Protein AF-A0A964KB57-F1 (afdb_monomer_lite)

Foldseek 3Di:
DDDDPQDKDKDFADDDPLFAWKWKKKAWVVNWFDIDTDTDRGDDGMDTQDAAPRGPRAFAQTKIKMKMWTFNDPGDDDPPDPRTDDIDIDMDTHHHDDFPFKAWPPPHAPDWDQDQFDKTAIDGPDLRQFFKFKAKAPDPVQDPPPVDGDGPGPGDGGGNVCRTDTDNPSDNGTIGMDMDRDRTHDDDPPPPPPPPPPPPPDDDDDDDD

pLDDT: mean 71.5, std 19.53, range [25.97, 97.81]

Sequence (209 aa):
MRRWPITSLTLRWANPPGAMEFHLQIIPAKNDGPGIDLHPAEVANALAIPAPPQWYGLLPDMTYTWRVRVSDAPVWVALDHASWGPWAEAVFRTPKVGAITLVPITPLLAETVTTASPAIIFSNNRTDVCYFQLQVSKDPAFNDDPATASAPVYSRCCTAACRRRGIRTGIRQRCRWRTKPRTTGGCVPESRAMGRRTRGHRGTPSRPT

Radius of gyration: 23.32 Å; chains: 1; bounding box: 49×74×56 Å

Structure (mmCIF, N/CA/C/O backbone):
data_AF-A0A964KB57-F1
#
_entry.id   AF-A0A964KB57-F1
#
loop_
_atom_site.group_PDB
_atom_site.id
_atom_site.type_symbol
_atom_site.label_atom_id
_atom_site.label_alt_id
_atom_site.label_comp_id
_atom_site.label_asym_id
_atom_site.label_entity_id
_atom_site.label_seq_id
_atom_site.pdbx_PDB_ins_code
_atom_site.Cartn_x
_atom_site.Cartn_y
_atom_site.Cartn_z
_atom_site.occupancy
_atom_site.B_iso_or_equiv
_atom_site.auth_seq_id
_atom_site.auth_comp_id
_atom_site.auth_asym_id
_atom_site.auth_atom_id
_atom_site.pdbx_PDB_model_num
ATOM 1 N N . MET A 1 1 ? 2.676 -15.354 25.479 1.00 42.62 1 MET A N 1
ATOM 2 C CA . MET A 1 1 ? 2.360 -14.728 24.170 1.00 42.62 1 MET A CA 1
ATOM 3 C C . MET A 1 1 ? 3.654 -14.499 23.399 1.00 42.62 1 MET A C 1
ATOM 5 O O . MET A 1 1 ? 4.513 -13.789 23.905 1.00 42.62 1 MET A O 1
ATOM 9 N N . ARG A 1 2 ? 3.826 -15.106 22.214 1.00 37.34 2 ARG A N 1
ATOM 10 C CA . ARG A 1 2 ? 4.988 -14.847 21.341 1.00 37.34 2 ARG A CA 1
ATOM 11 C C . ARG A 1 2 ? 4.832 -13.479 20.672 1.00 37.34 2 ARG A C 1
ATOM 13 O O . ARG A 1 2 ? 3.839 -13.246 19.989 1.00 37.34 2 ARG A O 1
ATOM 20 N N . ARG A 1 3 ? 5.807 -12.587 20.868 1.00 48.06 3 ARG A N 1
ATOM 21 C CA . ARG A 1 3 ? 5.966 -11.380 20.048 1.00 48.06 3 ARG A CA 1
ATOM 22 C C . ARG A 1 3 ? 6.547 -11.817 18.706 1.00 48.06 3 ARG A C 1
ATOM 24 O O . ARG A 1 3 ? 7.663 -12.322 18.676 1.00 48.06 3 ARG A O 1
ATOM 31 N N . TRP A 1 4 ? 5.797 -11.653 17.623 1.00 46.34 4 TRP A N 1
ATOM 32 C CA . TRP A 1 4 ? 6.369 -11.750 16.283 1.00 46.34 4 TRP A CA 1
ATOM 33 C C . TRP A 1 4 ? 7.083 -10.425 16.000 1.00 46.34 4 TRP A C 1
ATOM 35 O O . TRP A 1 4 ? 6.419 -9.386 16.070 1.00 46.34 4 TRP A O 1
ATOM 45 N N . PRO A 1 5 ? 8.404 -10.412 15.753 1.00 55.44 5 PRO A N 1
ATOM 46 C CA . PRO A 1 5 ? 9.059 -9.199 15.295 1.00 55.44 5 PRO A CA 1
ATOM 47 C C . PRO A 1 5 ? 8.427 -8.812 13.957 1.00 55.44 5 PRO A C 1
ATOM 49 O O . PRO A 1 5 ? 8.408 -9.611 13.022 1.00 55.44 5 PRO A O 1
ATOM 52 N N . ILE A 1 6 ? 7.857 -7.609 13.879 1.00 62.38 6 ILE A N 1
ATOM 53 C CA . ILE A 1 6 ? 7.408 -7.065 12.601 1.00 62.38 6 ILE A CA 1
ATOM 54 C C . ILE A 1 6 ? 8.670 -6.657 11.850 1.00 62.38 6 ILE A C 1
ATOM 56 O O . ILE A 1 6 ? 9.255 -5.612 12.128 1.00 62.38 6 ILE A O 1
ATOM 60 N N . THR A 1 7 ? 9.138 -7.528 10.963 1.00 66.38 7 THR A N 1
ATOM 61 C CA . THR A 1 7 ? 10.303 -7.261 10.124 1.00 66.38 7 THR A CA 1
ATOM 62 C C . THR A 1 7 ? 9.911 -6.328 8.986 1.00 66.38 7 THR A C 1
ATOM 64 O O . THR A 1 7 ? 8.802 -6.408 8.454 1.00 66.38 7 THR A O 1
ATOM 67 N N . SER A 1 8 ? 10.819 -5.424 8.620 1.00 78.44 8 SER A N 1
ATOM 68 C CA . SER A 1 8 ? 10.700 -4.667 7.377 1.00 78.44 8 SER A CA 1
ATOM 69 C C . SER A 1 8 ? 10.533 -5.634 6.202 1.00 78.44 8 SER A C 1
ATOM 71 O O . SER A 1 8 ? 11.106 -6.727 6.184 1.00 78.44 8 SER A O 1
ATOM 73 N N . LEU A 1 9 ? 9.722 -5.240 5.225 1.00 88.62 9 LEU A N 1
ATOM 74 C CA . LEU A 1 9 ? 9.531 -5.999 3.993 1.00 88.62 9 LEU A CA 1
ATOM 75 C C . LEU A 1 9 ? 10.345 -5.327 2.893 1.00 88.62 9 LEU A C 1
ATOM 77 O O . LEU A 1 9 ? 10.284 -4.113 2.745 1.00 88.62 9 LEU A O 1
ATOM 81 N N . THR A 1 10 ? 11.099 -6.095 2.111 1.00 93.31 10 THR A N 1
ATOM 82 C CA . THR A 1 10 ? 11.801 -5.562 0.936 1.00 93.31 10 THR A CA 1
ATOM 83 C C . THR A 1 10 ? 11.175 -6.138 -0.322 1.00 93.31 10 THR A C 1
ATOM 85 O O . THR A 1 10 ? 11.195 -7.353 -0.511 1.00 93.31 10 THR A O 1
ATOM 88 N N . LEU A 1 11 ? 10.637 -5.274 -1.179 1.00 94.62 11 LEU A N 1
ATOM 89 C CA . LEU A 1 11 ? 10.244 -5.640 -2.538 1.00 94.62 11 LEU A CA 1
ATOM 90 C C . LEU A 1 11 ? 11.501 -5.643 -3.405 1.00 94.62 11 LEU A C 1
ATOM 92 O O . LEU A 1 11 ? 12.314 -4.730 -3.276 1.00 94.62 11 LEU A O 1
ATOM 96 N N . ARG A 1 12 ? 11.684 -6.657 -4.251 1.00 97.00 12 ARG A N 1
ATOM 97 C CA . ARG A 1 12 ? 12.854 -6.794 -5.130 1.00 97.00 12 ARG A CA 1
ATOM 98 C C . ARG A 1 12 ? 12.408 -7.184 -6.527 1.00 97.00 12 ARG A C 1
ATOM 100 O O . ARG A 1 12 ? 11.539 -8.040 -6.662 1.00 97.00 12 ARG A O 1
ATOM 107 N N . TRP A 1 13 ? 13.031 -6.593 -7.536 1.00 96.94 13 TRP A N 1
ATOM 108 C CA . TRP A 1 13 ? 12.788 -6.896 -8.944 1.00 96.94 13 TRP A CA 1
ATOM 109 C C . TRP A 1 13 ? 14.098 -6.884 -9.735 1.00 96.94 13 TRP A C 1
ATOM 111 O O . TRP A 1 13 ? 15.130 -6.420 -9.250 1.00 96.94 13 TRP A O 1
ATOM 121 N N . ALA A 1 14 ? 14.059 -7.427 -10.950 1.00 97.06 14 ALA A N 1
ATOM 122 C CA . ALA A 1 14 ? 15.165 -7.366 -11.895 1.00 97.06 14 ALA A CA 1
ATOM 123 C C . ALA A 1 14 ? 14.868 -6.297 -12.950 1.00 97.06 14 ALA A C 1
ATOM 125 O O . ALA A 1 14 ? 13.759 -6.251 -13.481 1.00 97.06 14 ALA A O 1
ATOM 126 N N . ASN A 1 15 ? 15.860 -5.463 -13.258 1.00 96.31 15 ASN A N 1
ATOM 127 C CA . ASN A 1 15 ? 15.757 -4.490 -14.337 1.00 96.31 15 ASN A CA 1
ATOM 128 C C . ASN A 1 15 ? 16.357 -5.077 -15.621 1.00 96.31 15 ASN A C 1
ATOM 130 O O . ASN A 1 15 ? 17.431 -5.684 -15.553 1.00 96.31 15 ASN A O 1
ATOM 134 N N . PRO A 1 16 ? 15.712 -4.895 -16.784 1.00 96.56 16 PRO A N 1
ATOM 135 C CA . PRO A 1 16 ? 16.349 -5.169 -18.063 1.00 96.56 16 PRO A CA 1
ATOM 136 C C . PRO A 1 16 ? 17.547 -4.224 -18.289 1.00 96.56 16 PRO A C 1
ATOM 138 O O . PRO A 1 16 ? 17.606 -3.143 -17.689 1.00 96.56 16 PRO A O 1
ATOM 141 N N . PRO A 1 17 ? 18.506 -4.598 -19.157 1.00 96.50 17 PRO A N 1
ATOM 142 C CA . PRO A 1 17 ? 19.589 -3.705 -19.562 1.00 96.50 17 PRO A CA 1
ATOM 143 C C . PRO A 1 17 ? 19.047 -2.377 -20.107 1.00 96.50 17 PRO A C 1
ATOM 145 O O . PRO A 1 17 ? 18.094 -2.375 -20.880 1.00 96.50 17 PRO A O 1
ATOM 148 N N . GLY A 1 18 ? 19.660 -1.259 -19.710 1.00 95.94 18 GLY A N 1
ATOM 149 C CA . GLY A 1 18 ? 19.276 0.079 -20.177 1.00 95.94 18 GLY A CA 1
ATOM 150 C C . GLY A 1 18 ? 18.133 0.749 -19.407 1.00 95.94 18 GLY A C 1
ATOM 151 O O . GLY A 1 18 ? 17.791 1.876 -19.737 1.00 95.94 18 GLY A O 1
ATOM 152 N N . ALA A 1 19 ? 17.565 0.114 -18.374 1.00 96.50 19 ALA A N 1
ATOM 153 C CA . ALA A 1 19 ? 16.562 0.759 -17.525 1.00 96.50 19 ALA A CA 1
ATOM 154 C C . ALA A 1 19 ? 17.133 2.007 -16.825 1.00 96.50 19 ALA A C 1
ATOM 156 O O . ALA A 1 19 ? 18.106 1.910 -16.074 1.00 96.50 19 ALA A O 1
ATOM 157 N N . MET A 1 20 ? 16.488 3.152 -17.043 1.00 95.94 20 MET A N 1
ATOM 158 C CA . MET A 1 20 ? 16.865 4.451 -16.476 1.00 95.94 20 MET A CA 1
ATOM 159 C C . MET A 1 20 ? 15.925 4.878 -15.347 1.00 95.94 20 MET A C 1
ATOM 161 O O . MET A 1 20 ? 16.355 5.509 -14.384 1.00 95.94 20 MET A O 1
ATOM 165 N N . GLU A 1 21 ? 14.653 4.477 -15.421 1.00 95.62 21 GLU A N 1
ATOM 166 C CA . GLU A 1 21 ? 13.606 4.894 -14.483 1.00 95.62 21 GLU A CA 1
ATOM 167 C C . GLU A 1 21 ? 12.684 3.726 -14.145 1.00 95.62 21 GLU A C 1
ATOM 169 O O . GLU A 1 21 ? 12.561 2.769 -14.917 1.00 95.62 21 GLU A O 1
ATOM 174 N N . PHE A 1 22 ? 11.986 3.810 -13.011 1.00 95.94 22 PHE A N 1
ATOM 175 C CA . PHE A 1 22 ? 10.942 2.850 -12.669 1.00 95.94 22 PHE A CA 1
ATOM 176 C C . PHE A 1 22 ? 9.667 3.533 -12.186 1.00 95.94 22 PHE A C 1
ATOM 178 O O . PHE A 1 22 ? 9.676 4.631 -11.640 1.00 95.94 22 PHE A O 1
ATOM 185 N N . HIS A 1 23 ? 8.554 2.836 -12.365 1.00 96.19 23 HIS A N 1
ATOM 186 C CA . HIS A 1 23 ? 7.255 3.184 -11.820 1.00 96.19 23 HIS A CA 1
ATOM 187 C C . HIS A 1 23 ? 6.772 1.986 -11.010 1.00 96.19 23 HIS A C 1
ATOM 189 O O . HIS A 1 23 ? 6.668 0.883 -11.546 1.00 96.19 23 HIS A O 1
ATOM 195 N N . LEU A 1 24 ? 6.518 2.190 -9.720 1.00 96.31 24 LEU A N 1
ATOM 196 C CA . LEU A 1 24 ? 6.093 1.157 -8.785 1.00 96.31 24 LEU A CA 1
ATOM 197 C C . LEU A 1 24 ? 4.747 1.524 -8.172 1.00 96.31 24 LEU A C 1
ATOM 199 O O . LEU A 1 24 ? 4.587 2.596 -7.597 1.00 96.31 24 LEU A O 1
ATOM 203 N N . GLN A 1 25 ? 3.807 0.586 -8.220 1.00 96.19 25 GLN A N 1
ATOM 204 C CA . GLN A 1 25 ? 2.520 0.700 -7.549 1.00 96.19 25 GLN A CA 1
ATOM 205 C C . GLN A 1 25 ? 2.346 -0.426 -6.535 1.00 96.19 25 GLN A C 1
ATOM 207 O O . GLN A 1 25 ? 2.710 -1.570 -6.794 1.00 96.19 25 GLN A O 1
ATOM 212 N N . ILE A 1 26 ? 1.761 -0.108 -5.385 1.00 95.31 26 ILE A N 1
ATOM 213 C CA . ILE A 1 26 ? 1.323 -1.054 -4.356 1.00 95.31 26 ILE A CA 1
ATOM 214 C C . ILE A 1 26 ? -0.165 -0.809 -4.140 1.00 95.31 26 ILE A C 1
ATOM 216 O O . ILE A 1 26 ? -0.571 0.256 -3.684 1.00 95.31 26 ILE A O 1
ATOM 220 N N . ILE A 1 27 ? -0.979 -1.795 -4.488 1.00 94.75 27 ILE A N 1
ATOM 221 C CA . ILE A 1 27 ? -2.429 -1.693 -4.612 1.00 94.75 27 ILE A CA 1
ATOM 222 C C . ILE A 1 27 ? -3.058 -2.672 -3.613 1.00 94.75 27 ILE A C 1
ATOM 224 O O . ILE A 1 27 ? -2.746 -3.866 -3.655 1.00 94.75 27 ILE A O 1
ATOM 228 N N . PRO A 1 28 ? -3.918 -2.212 -2.692 1.00 92.19 28 PRO A N 1
ATOM 229 C CA . PRO A 1 28 ? -4.611 -3.106 -1.773 1.00 92.19 28 PRO A CA 1
ATOM 230 C C . PRO A 1 28 ? -5.579 -4.007 -2.538 1.00 92.19 28 PRO A C 1
ATOM 232 O O . PRO A 1 28 ? -6.219 -3.582 -3.505 1.00 92.19 28 PRO A O 1
ATOM 235 N N . ALA A 1 29 ? -5.708 -5.258 -2.098 1.00 87.69 29 ALA A N 1
ATOM 236 C CA . ALA A 1 29 ? -6.652 -6.194 -2.689 1.00 87.69 29 ALA A CA 1
ATOM 237 C C . ALA A 1 29 ? -8.063 -5.581 -2.724 1.00 87.69 29 ALA A C 1
ATOM 239 O O . ALA A 1 29 ? -8.528 -5.002 -1.751 1.00 87.69 29 ALA A O 1
ATOM 240 N N . LYS A 1 30 ? -8.770 -5.702 -3.854 1.00 86.38 30 LYS A N 1
ATOM 241 C CA . LYS A 1 30 ? -10.129 -5.143 -4.021 1.00 86.38 30 LYS A CA 1
ATOM 242 C C . LYS A 1 30 ? -10.222 -3.615 -3.829 1.00 86.38 30 LYS A C 1
ATOM 244 O O . LYS A 1 30 ? -11.322 -3.113 -3.614 1.00 86.38 30 LYS A O 1
ATOM 249 N N . ASN A 1 31 ? -9.108 -2.880 -3.916 1.00 82.12 31 ASN A N 1
ATOM 250 C CA . ASN A 1 31 ? -9.038 -1.435 -3.667 1.00 82.12 31 ASN A CA 1
ATOM 251 C C . ASN A 1 31 ? -9.511 -1.033 -2.254 1.00 82.12 31 ASN A C 1
ATOM 253 O O . ASN A 1 31 ? -10.068 0.047 -2.054 1.00 82.12 31 ASN A O 1
ATOM 257 N N . ASP A 1 32 ? -9.308 -1.898 -1.256 1.00 74.19 32 ASP A N 1
ATOM 258 C CA . ASP A 1 32 ? -9.871 -1.749 0.091 1.00 74.19 32 ASP A CA 1
ATOM 259 C C . ASP A 1 32 ? -8.961 -1.002 1.089 1.00 74.19 32 ASP A C 1
ATOM 261 O O . ASP A 1 32 ? -9.018 -1.221 2.304 1.00 74.19 32 ASP A O 1
ATOM 265 N N . GLY A 1 33 ? -8.156 -0.052 0.616 1.00 73.25 33 GLY A N 1
ATOM 266 C CA . GLY A 1 33 ? -7.224 0.674 1.474 1.00 73.25 33 GLY A CA 1
ATOM 267 C C . GLY A 1 33 ? -6.389 1.733 0.753 1.00 73.25 33 GLY A C 1
ATOM 268 O O . GLY A 1 33 ? -6.639 2.044 -0.411 1.00 73.25 33 GLY A O 1
ATOM 269 N N . PRO A 1 34 ? -5.388 2.299 1.443 1.00 76.31 34 PRO A N 1
ATOM 270 C CA . PRO A 1 34 ? -4.383 3.146 0.819 1.00 76.31 34 PRO A CA 1
ATOM 271 C C . PRO A 1 34 ? -3.420 2.301 -0.020 1.00 76.31 34 PRO A C 1
ATOM 273 O O . PRO A 1 34 ? -2.971 1.239 0.420 1.00 76.31 34 PRO A O 1
ATOM 276 N N . GLY A 1 35 ? -3.102 2.796 -1.214 1.00 87.25 35 GLY A N 1
ATOM 277 C CA . GLY A 1 35 ? -2.016 2.296 -2.049 1.00 87.25 35 GLY A CA 1
ATOM 278 C C . GLY A 1 35 ? -0.801 3.219 -2.015 1.00 87.25 35 GLY A C 1
ATOM 279 O O . GLY A 1 35 ? -0.838 4.295 -1.416 1.00 87.25 35 GLY A O 1
ATOM 280 N N . ILE A 1 36 ? 0.269 2.793 -2.673 1.00 90.69 36 ILE A N 1
ATOM 281 C CA . ILE A 1 36 ? 1.462 3.601 -2.921 1.00 90.69 36 ILE A CA 1
ATOM 282 C C . ILE A 1 36 ? 1.641 3.678 -4.431 1.00 90.69 36 ILE A C 1
ATOM 284 O O . ILE A 1 36 ? 1.530 2.660 -5.107 1.00 90.69 36 ILE A O 1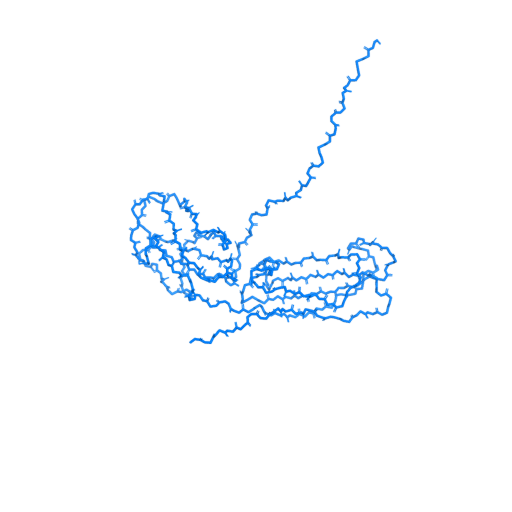
ATOM 288 N N . ASP A 1 37 ? 1.923 4.867 -4.939 1.00 93.94 37 ASP A N 1
ATOM 289 C CA . ASP A 1 37 ? 2.310 5.095 -6.324 1.00 93.94 37 ASP A CA 1
ATOM 290 C C . ASP A 1 37 ? 3.615 5.899 -6.303 1.00 93.94 37 ASP A C 1
ATOM 292 O O . ASP A 1 37 ? 3.653 7.010 -5.769 1.00 93.94 37 ASP A O 1
ATOM 296 N N . LEU A 1 38 ? 4.708 5.273 -6.745 1.00 91.31 38 LEU A N 1
ATOM 297 C CA . LEU A 1 38 ? 6.051 5.840 -6.752 1.00 91.31 38 LEU A CA 1
ATOM 298 C C . LEU A 1 38 ? 6.576 5.899 -8.178 1.00 91.31 38 LEU A C 1
ATOM 300 O O . LEU A 1 38 ? 6.707 4.882 -8.857 1.00 91.31 38 LEU A O 1
ATOM 304 N N . HIS A 1 39 ? 6.991 7.092 -8.569 1.00 87.19 39 HIS A N 1
ATOM 305 C CA . HIS A 1 39 ? 7.615 7.385 -9.854 1.00 87.19 39 HIS A CA 1
ATOM 306 C C . HIS A 1 39 ? 8.903 8.189 -9.609 1.00 87.19 39 HIS A C 1
ATOM 308 O O . HIS A 1 39 ? 8.919 9.416 -9.759 1.00 87.19 39 HIS A O 1
ATOM 314 N N . PRO A 1 40 ? 9.960 7.532 -9.100 1.00 78.00 40 PRO A N 1
ATOM 315 C CA . PRO A 1 40 ? 11.259 8.159 -8.908 1.00 78.00 40 PRO A CA 1
ATOM 316 C C . PRO A 1 40 ? 12.023 8.294 -10.228 1.00 78.00 40 PRO A C 1
ATOM 318 O O . PRO A 1 40 ? 11.907 7.465 -11.125 1.00 78.00 40 PRO A O 1
ATOM 321 N N . ALA A 1 41 ? 12.846 9.339 -10.304 1.00 67.19 41 ALA A N 1
ATOM 322 C CA . ALA A 1 41 ? 13.678 9.649 -11.466 1.00 67.19 41 ALA A CA 1
ATOM 323 C C . ALA A 1 41 ? 14.945 8.776 -11.578 1.00 67.19 41 ALA A C 1
ATOM 325 O O . ALA A 1 41 ? 15.701 8.929 -12.527 1.00 67.19 41 ALA A O 1
ATOM 326 N N . GLU A 1 42 ? 15.203 7.891 -10.611 1.00 85.94 42 GLU A N 1
ATOM 327 C CA . GLU A 1 42 ? 16.396 7.041 -10.587 1.00 85.94 42 GLU A CA 1
ATOM 328 C C . GLU A 1 42 ? 16.007 5.565 -10.553 1.00 85.94 42 GLU A C 1
ATOM 330 O O . GLU A 1 42 ? 15.114 5.152 -9.804 1.00 85.94 42 GLU A O 1
ATOM 335 N N . VAL A 1 43 ? 16.706 4.758 -11.351 1.00 89.06 43 VAL A N 1
ATOM 336 C CA . VAL A 1 43 ? 16.554 3.306 -11.359 1.00 89.06 43 VAL A CA 1
ATOM 337 C C . VAL A 1 43 ? 16.880 2.712 -9.982 1.00 89.06 43 VAL A C 1
ATOM 339 O O . VAL A 1 43 ? 17.927 2.960 -9.389 1.00 89.06 43 VAL A O 1
ATOM 342 N N . ALA A 1 44 ? 15.991 1.858 -9.485 1.00 94.00 44 ALA A N 1
ATOM 343 C CA . ALA A 1 44 ? 16.247 0.988 -8.345 1.00 94.00 44 ALA A CA 1
ATOM 344 C C . ALA A 1 44 ? 15.860 -0.446 -8.708 1.00 94.00 44 ALA A C 1
ATOM 346 O O . ALA A 1 44 ? 15.184 -0.686 -9.706 1.00 94.00 44 ALA A O 1
ATOM 347 N N . ASN A 1 45 ? 16.294 -1.405 -7.896 1.00 95.19 45 ASN A N 1
ATOM 348 C CA . ASN A 1 45 ? 15.921 -2.820 -8.004 1.00 95.19 45 ASN A CA 1
ATOM 349 C C . ASN A 1 45 ? 15.294 -3.362 -6.707 1.00 95.19 45 ASN A C 1
ATOM 351 O O . ASN A 1 45 ? 15.031 -4.562 -6.576 1.00 95.19 45 ASN A O 1
ATOM 355 N N . ALA A 1 46 ? 15.094 -2.486 -5.721 1.00 95.62 46 ALA A N 1
ATOM 356 C CA . ALA A 1 46 ? 14.481 -2.825 -4.455 1.00 95.62 46 ALA A CA 1
ATOM 357 C C . ALA A 1 46 ? 13.809 -1.613 -3.801 1.00 95.62 46 ALA A C 1
ATOM 359 O O . ALA A 1 46 ? 14.263 -0.479 -3.942 1.00 95.62 46 ALA A O 1
ATOM 360 N N . LEU A 1 47 ? 12.760 -1.877 -3.020 1.00 93.12 47 LEU A N 1
ATOM 361 C CA . LEU A 1 47 ? 12.101 -0.905 -2.151 1.00 93.12 47 LEU A CA 1
ATOM 362 C C . LEU A 1 47 ? 11.941 -1.505 -0.755 1.00 93.12 47 LEU A C 1
ATOM 364 O O . LEU A 1 47 ? 11.261 -2.520 -0.577 1.00 93.12 47 LEU A O 1
ATOM 368 N N . ALA A 1 48 ? 12.543 -0.862 0.244 1.00 91.94 48 ALA A N 1
ATOM 369 C CA . ALA A 1 48 ? 12.329 -1.210 1.640 1.00 91.94 48 ALA A CA 1
ATOM 370 C C . ALA A 1 48 ? 11.038 -0.554 2.144 1.00 91.94 48 ALA A C 1
ATOM 372 O O . ALA A 1 48 ? 10.931 0.667 2.223 1.00 91.94 48 ALA A O 1
ATOM 373 N N . ILE A 1 49 ? 10.062 -1.373 2.522 1.00 88.31 49 ILE A N 1
ATOM 374 C CA . ILE A 1 49 ? 8.876 -0.944 3.252 1.00 88.31 49 ILE A CA 1
ATOM 375 C C . ILE A 1 49 ? 9.246 -0.960 4.742 1.00 88.31 49 ILE A C 1
ATOM 377 O O . ILE A 1 49 ? 9.519 -2.037 5.293 1.00 88.31 49 ILE A O 1
ATOM 381 N N . PRO A 1 50 ? 9.286 0.208 5.410 1.00 83.12 50 PRO A N 1
ATOM 382 C CA . PRO A 1 50 ? 9.637 0.270 6.819 1.00 83.12 50 PRO A CA 1
ATOM 383 C C . PRO A 1 50 ? 8.588 -0.464 7.656 1.00 83.12 50 PRO A C 1
ATOM 385 O O . PRO A 1 50 ? 7.434 -0.624 7.252 1.00 83.12 50 PRO A O 1
ATOM 388 N N . ALA A 1 51 ? 8.988 -0.916 8.841 1.00 76.06 51 ALA A N 1
ATOM 389 C CA . ALA A 1 51 ? 8.044 -1.506 9.776 1.00 76.06 51 ALA A CA 1
ATOM 390 C C . ALA A 1 51 ? 7.001 -0.455 10.225 1.00 76.06 51 ALA A C 1
ATOM 392 O O . ALA A 1 51 ? 7.270 0.752 10.222 1.00 76.06 51 ALA A O 1
ATOM 393 N N . PRO A 1 52 ? 5.800 -0.874 10.648 1.00 66.81 52 PRO A N 1
ATOM 394 C CA . PRO A 1 52 ? 4.872 0.012 11.335 1.00 66.81 52 PRO A CA 1
ATOM 395 C C . PRO A 1 52 ? 5.543 0.643 12.575 1.00 66.81 52 PRO A C 1
ATOM 397 O O . PRO A 1 52 ? 6.355 -0.011 13.232 1.00 66.81 52 PRO A O 1
ATOM 400 N N . PRO A 1 53 ? 5.223 1.902 12.922 1.00 64.12 53 PRO A N 1
ATOM 401 C CA . PRO A 1 53 ? 4.175 2.738 12.333 1.00 64.12 53 PRO A CA 1
ATOM 402 C C . PRO A 1 53 ? 4.601 3.490 11.064 1.00 64.12 53 PRO A C 1
ATOM 404 O O . PRO A 1 53 ? 3.790 4.210 10.490 1.00 64.12 53 PRO A O 1
ATOM 407 N N . GLN A 1 54 ? 5.863 3.358 10.652 1.00 73.00 54 GLN A N 1
ATOM 408 C CA . GLN A 1 54 ? 6.465 4.141 9.573 1.00 73.00 54 GLN A CA 1
ATOM 409 C C . GLN A 1 54 ? 6.137 3.611 8.179 1.00 73.00 54 GLN A C 1
ATOM 411 O O . GLN A 1 54 ? 6.425 4.300 7.203 1.00 73.00 54 GLN A O 1
ATOM 416 N N . TRP A 1 55 ? 5.547 2.413 8.069 1.00 74.94 55 TRP A N 1
ATOM 417 C CA . TRP A 1 55 ? 5.055 1.904 6.790 1.00 74.94 55 TRP A CA 1
ATOM 418 C C . TRP A 1 55 ? 4.179 2.955 6.105 1.00 74.94 55 TRP A C 1
ATOM 420 O O . TRP A 1 55 ? 3.462 3.699 6.771 1.00 74.94 55 TRP A O 1
ATOM 430 N N . TYR A 1 56 ? 4.278 3.067 4.785 1.00 77.44 56 TYR A N 1
ATOM 431 C CA . TYR A 1 56 ? 3.717 4.157 3.979 1.00 77.44 56 TYR A CA 1
ATOM 432 C C . TYR A 1 56 ? 2.171 4.156 3.915 1.00 77.44 56 TYR A C 1
ATOM 434 O O . TYR A 1 56 ? 1.570 4.087 2.850 1.00 77.44 56 TYR A O 1
ATOM 442 N N . GLY A 1 57 ? 1.499 4.169 5.063 1.00 75.25 57 GLY A N 1
ATOM 443 C CA . GLY A 1 57 ? 0.051 4.095 5.194 1.00 75.25 57 GLY A CA 1
ATOM 444 C C . GLY A 1 57 ? -0.550 2.699 5.034 1.00 75.25 57 GLY A C 1
ATOM 445 O O . GLY A 1 57 ? -1.746 2.575 5.274 1.00 75.25 57 GLY A O 1
ATOM 446 N N . LEU A 1 58 ? 0.232 1.667 4.686 1.00 82.56 58 LEU A N 1
ATOM 447 C CA . LEU A 1 58 ? -0.273 0.300 4.494 1.00 82.56 58 LEU A CA 1
ATOM 448 C C . LEU A 1 58 ? -1.073 -0.185 5.717 1.00 82.56 58 LEU A C 1
ATOM 450 O O . LEU A 1 58 ? -0.814 0.215 6.849 1.00 82.56 58 LEU A O 1
ATOM 454 N N . LEU A 1 59 ? -2.083 -1.023 5.499 1.00 79.88 59 LEU A N 1
ATOM 455 C CA . LEU A 1 59 ? -2.935 -1.553 6.560 1.00 79.88 59 LEU A CA 1
ATOM 456 C C . LEU A 1 59 ? -2.433 -2.926 7.018 1.00 79.88 59 LEU A C 1
ATOM 458 O O . LEU A 1 59 ? -1.898 -3.676 6.203 1.00 79.88 59 LEU A O 1
ATOM 462 N N . PRO A 1 60 ? -2.594 -3.283 8.305 1.00 78.38 60 PRO A N 1
ATOM 463 C CA . PRO A 1 60 ? -2.195 -4.588 8.825 1.00 78.38 60 PRO A CA 1
ATOM 464 C C . PRO A 1 60 ? -3.093 -5.712 8.338 1.00 78.38 60 PRO A C 1
ATOM 466 O O . PRO A 1 60 ? -4.289 -5.516 8.152 1.00 78.38 60 PRO A O 1
ATOM 469 N N . ASP A 1 61 ? -2.519 -6.912 8.249 1.00 83.00 61 ASP A N 1
ATOM 470 C CA . ASP A 1 61 ? -3.214 -8.141 7.852 1.00 83.00 61 ASP A CA 1
ATOM 471 C C . ASP A 1 61 ? -3.935 -8.054 6.491 1.00 83.00 61 ASP A C 1
ATOM 473 O O . ASP A 1 61 ? -4.948 -8.718 6.268 1.00 83.00 61 ASP A O 1
ATOM 477 N N . MET A 1 62 ? -3.417 -7.230 5.583 1.00 84.62 62 MET A N 1
ATOM 478 C CA . MET A 1 62 ? -3.998 -6.941 4.277 1.00 84.62 62 MET A CA 1
ATOM 479 C C . MET A 1 62 ? -3.108 -7.487 3.164 1.00 84.62 62 MET A C 1
ATOM 481 O O . MET A 1 62 ? -1.881 -7.491 3.259 1.00 84.62 62 MET A O 1
ATOM 485 N N . THR A 1 63 ? -3.746 -7.979 2.105 1.00 92.38 63 THR A N 1
ATOM 486 C CA . THR A 1 63 ? -3.053 -8.439 0.900 1.00 92.38 63 THR A CA 1
ATOM 487 C C . THR A 1 63 ? -2.907 -7.275 -0.067 1.00 92.38 63 THR A C 1
ATOM 489 O O . THR A 1 63 ? -3.867 -6.543 -0.296 1.00 92.38 63 THR A O 1
ATOM 492 N N . TYR A 1 64 ? -1.718 -7.125 -0.633 1.00 94.62 64 TYR A N 1
ATOM 493 C CA . TYR A 1 64 ? -1.377 -6.098 -1.603 1.00 94.62 64 TYR A CA 1
ATOM 494 C C . TYR A 1 64 ? -0.803 -6.744 -2.855 1.00 94.62 64 TYR A C 1
ATOM 496 O O . TYR A 1 64 ? 0.073 -7.605 -2.761 1.00 94.62 64 TYR A O 1
ATOM 504 N N . THR A 1 65 ? -1.252 -6.284 -4.016 1.00 97.56 65 THR A N 1
ATOM 505 C CA . THR A 1 65 ? -0.542 -6.499 -5.276 1.00 97.56 65 THR A CA 1
ATOM 506 C C . THR A 1 65 ? 0.455 -5.366 -5.425 1.00 97.56 65 THR A C 1
ATOM 508 O O . THR A 1 65 ? 0.083 -4.202 -5.301 1.00 97.56 65 THR A O 1
ATOM 511 N N . TRP A 1 66 ? 1.717 -5.673 -5.684 1.00 97.00 66 TRP A N 1
ATOM 512 C CA . TRP A 1 66 ? 2.677 -4.672 -6.117 1.00 97.00 66 TRP A CA 1
ATOM 513 C C . TRP A 1 66 ? 3.085 -4.954 -7.550 1.00 97.00 66 TRP A C 1
ATOM 515 O O . TRP A 1 66 ? 3.185 -6.109 -7.964 1.00 97.00 66 TRP A O 1
ATOM 525 N N . ARG A 1 67 ? 3.301 -3.888 -8.305 1.00 97.56 67 ARG A N 1
ATOM 526 C CA . ARG A 1 67 ? 3.733 -3.966 -9.687 1.00 97.56 67 ARG A CA 1
ATOM 527 C C . ARG A 1 67 ? 4.775 -2.918 -9.990 1.00 97.56 67 ARG A C 1
ATOM 529 O O . ARG A 1 67 ? 4.744 -1.830 -9.419 1.00 97.56 67 ARG A O 1
ATOM 536 N N . VAL A 1 68 ? 5.690 -3.260 -10.880 1.00 97.38 68 VAL A N 1
ATOM 537 C CA . VAL A 1 68 ? 6.767 -2.390 -11.334 1.00 97.38 68 VAL A CA 1
ATOM 538 C C . VAL A 1 68 ? 6.880 -2.461 -12.848 1.00 97.38 68 VAL A C 1
ATOM 540 O O . VAL A 1 68 ? 6.739 -3.529 -13.439 1.00 97.38 68 VAL A O 1
ATOM 543 N N . ARG A 1 69 ? 7.124 -1.322 -13.480 1.00 97.06 69 ARG A N 1
ATOM 544 C CA . ARG A 1 69 ? 7.570 -1.236 -14.870 1.00 97.06 69 ARG A CA 1
ATOM 545 C C . ARG A 1 69 ? 8.741 -0.270 -14.943 1.00 97.06 69 ARG A C 1
ATOM 547 O O . ARG A 1 69 ? 8.890 0.584 -14.069 1.00 97.06 69 ARG A O 1
ATOM 554 N N . VAL A 1 70 ? 9.553 -0.398 -15.978 1.00 97.12 70 VAL A N 1
ATOM 555 C CA . VAL A 1 70 ? 10.733 0.446 -16.185 1.00 97.12 70 VAL A CA 1
ATOM 556 C C . VAL A 1 70 ? 10.646 1.183 -17.511 1.00 97.12 70 VAL A C 1
ATOM 558 O O . VAL A 1 70 ? 9.919 0.752 -18.405 1.00 97.12 70 VAL A O 1
ATOM 561 N N . SER A 1 71 ? 11.376 2.285 -17.617 1.00 96.75 71 SER A N 1
ATOM 562 C CA . SER A 1 71 ? 11.594 3.027 -18.858 1.00 96.75 71 SER A CA 1
ATOM 563 C C . SER A 1 71 ? 13.092 3.056 -19.143 1.00 96.75 71 SER A C 1
ATOM 565 O O . SER A 1 71 ? 13.898 3.192 -18.220 1.00 96.75 71 SER A O 1
ATOM 567 N N . ASP A 1 72 ? 13.462 2.918 -20.409 1.00 96.25 72 ASP A N 1
ATOM 568 C CA . ASP A 1 72 ? 14.824 3.098 -20.922 1.00 96.25 72 ASP A CA 1
ATOM 569 C C . ASP A 1 72 ? 15.081 4.530 -21.428 1.00 96.25 72 ASP A C 1
ATOM 571 O O . ASP A 1 72 ? 16.160 4.833 -21.939 1.00 96.25 72 ASP A O 1
ATOM 575 N N . ALA A 1 73 ? 14.101 5.429 -21.278 1.00 95.12 73 ALA A N 1
ATOM 576 C CA . ALA A 1 73 ? 14.241 6.818 -21.686 1.00 95.12 73 ALA A CA 1
ATOM 577 C C . ALA A 1 73 ? 15.395 7.502 -20.925 1.00 95.12 73 ALA A C 1
ATOM 579 O O . ALA A 1 73 ? 15.469 7.396 -19.703 1.00 95.12 73 ALA A O 1
ATOM 580 N N . PRO A 1 74 ? 16.275 8.253 -21.612 1.00 93.12 74 PRO A N 1
ATOM 581 C CA . PRO A 1 74 ? 17.439 8.890 -20.989 1.00 93.12 74 PRO A CA 1
ATOM 582 C C . PRO A 1 74 ? 17.086 10.121 -20.137 1.00 93.12 74 PRO A C 1
ATOM 584 O O . PRO A 1 74 ? 17.971 10.746 -19.556 1.00 93.12 74 PRO A O 1
ATOM 587 N N . VAL A 1 75 ? 15.812 10.513 -20.117 1.00 91.44 75 VAL A N 1
ATOM 588 C CA . VAL A 1 75 ? 15.264 11.647 -19.373 1.00 91.44 75 VAL A CA 1
ATOM 589 C C . VAL A 1 75 ? 13.896 11.267 -18.827 1.00 91.44 75 VAL A C 1
ATOM 591 O O . VAL A 1 75 ? 13.236 10.391 -19.390 1.00 91.44 75 VAL A O 1
ATOM 594 N N . TRP A 1 76 ? 13.450 12.014 -17.817 1.00 92.69 76 TRP A N 1
ATOM 595 C CA . TRP A 1 76 ? 12.129 11.839 -17.226 1.00 92.69 76 TRP A CA 1
ATOM 596 C C . TRP A 1 76 ? 11.021 11.858 -18.273 1.00 92.69 76 TRP A C 1
ATOM 598 O O . TRP A 1 76 ? 10.907 12.802 -19.063 1.00 92.69 76 TRP A O 1
ATOM 608 N N . VAL A 1 77 ? 10.178 10.827 -18.235 1.00 93.94 77 VAL A N 1
ATOM 609 C CA . VAL A 1 77 ? 9.020 10.680 -19.119 1.00 93.94 77 VAL A CA 1
ATOM 610 C C . VAL A 1 77 ? 7.712 10.585 -18.338 1.00 93.94 77 VAL A C 1
ATOM 612 O O . VAL A 1 77 ? 7.634 10.030 -17.241 1.00 93.94 77 VAL A O 1
ATOM 615 N N . ALA A 1 78 ? 6.639 11.098 -18.940 1.00 94.56 78 ALA A N 1
ATOM 616 C CA . ALA A 1 78 ? 5.289 10.970 -18.401 1.00 94.56 78 ALA A CA 1
ATOM 617 C C . ALA A 1 78 ? 4.815 9.500 -18.378 1.00 94.56 78 ALA A C 1
ATOM 619 O O . ALA A 1 78 ? 5.325 8.650 -19.107 1.00 94.56 78 ALA A O 1
ATOM 620 N N . LEU A 1 79 ? 3.823 9.179 -17.538 1.00 94.19 79 LEU A N 1
ATOM 621 C CA . LEU A 1 79 ? 3.361 7.797 -17.305 1.00 94.19 79 LEU A CA 1
ATOM 622 C C . LEU A 1 79 ? 2.625 7.161 -18.502 1.00 94.19 79 LEU A C 1
ATOM 624 O O . LEU A 1 79 ? 2.394 5.951 -18.504 1.00 94.19 79 LEU A O 1
ATOM 628 N N . ASP A 1 80 ? 2.242 7.949 -19.495 1.00 95.56 80 ASP A N 1
ATOM 629 C CA . ASP A 1 80 ? 1.633 7.523 -20.756 1.00 95.56 80 ASP A CA 1
ATOM 630 C C . ASP A 1 80 ? 2.648 7.410 -21.908 1.00 95.56 80 ASP A C 1
ATOM 632 O O . ASP A 1 80 ? 2.281 7.023 -23.016 1.00 95.56 80 ASP A O 1
ATOM 636 N N . HIS A 1 81 ? 3.929 7.699 -21.655 1.00 96.62 81 HIS A N 1
ATOM 637 C CA . HIS A 1 81 ? 4.977 7.613 -22.665 1.00 96.62 81 HIS A CA 1
ATOM 638 C C . HIS A 1 81 ? 5.219 6.166 -23.133 1.00 96.62 81 HIS A C 1
ATOM 640 O O . HIS A 1 81 ? 5.210 5.222 -22.342 1.00 96.62 81 HIS A O 1
ATOM 646 N N . ALA A 1 82 ? 5.492 5.981 -24.426 1.00 97.12 82 ALA A N 1
ATOM 647 C CA . ALA A 1 82 ? 5.617 4.654 -25.038 1.00 97.12 82 ALA A CA 1
ATOM 648 C C . ALA A 1 82 ? 6.881 3.872 -24.624 1.00 97.12 82 ALA A C 1
ATOM 650 O O . ALA A 1 82 ? 6.950 2.670 -24.859 1.00 97.12 82 ALA A O 1
ATOM 651 N N . SER A 1 83 ? 7.870 4.531 -24.009 1.00 96.12 83 SER A N 1
ATOM 652 C CA . SER A 1 83 ? 9.102 3.884 -23.518 1.00 96.12 83 SER A CA 1
ATOM 653 C C . SER A 1 83 ? 8.891 3.034 -22.263 1.00 96.12 83 SER A C 1
ATOM 655 O O . SER A 1 83 ? 9.777 2.280 -21.868 1.00 96.12 83 SER A O 1
ATOM 657 N N . TRP A 1 84 ? 7.736 3.150 -21.602 1.00 97.19 84 TRP A N 1
ATOM 658 C CA . TRP A 1 84 ? 7.420 2.295 -20.467 1.00 97.19 84 TRP A CA 1
ATOM 659 C C . TRP A 1 84 ? 7.216 0.851 -20.926 1.00 97.19 84 TRP A C 1
ATOM 661 O O . TRP A 1 84 ? 6.315 0.550 -21.708 1.00 97.19 84 TRP A O 1
ATOM 671 N N . GLY A 1 85 ? 8.015 -0.056 -20.370 1.00 96.38 85 GLY A N 1
ATOM 672 C CA . GLY A 1 85 ? 7.854 -1.489 -20.562 1.00 96.38 85 GLY A CA 1
ATOM 673 C C . GLY A 1 85 ? 6.576 -2.052 -19.918 1.00 96.38 85 GLY A C 1
ATOM 674 O O . GLY A 1 85 ? 5.813 -1.335 -19.255 1.00 96.38 85 GLY A O 1
ATOM 675 N N . PRO A 1 86 ? 6.337 -3.365 -20.080 1.00 97.38 86 PRO A N 1
ATOM 676 C CA . PRO A 1 86 ? 5.212 -4.035 -19.444 1.00 97.38 86 PRO A CA 1
ATOM 677 C C . PRO A 1 86 ? 5.344 -4.031 -17.915 1.00 97.38 86 PRO A C 1
ATOM 679 O O . PRO A 1 86 ? 6.438 -3.946 -17.356 1.00 97.38 86 PRO A O 1
ATOM 682 N N . TRP A 1 87 ? 4.207 -4.166 -17.233 1.00 97.69 87 TRP A N 1
ATOM 683 C CA . TRP A 1 87 ? 4.170 -4.368 -15.788 1.00 97.69 87 TRP A CA 1
ATOM 684 C C . TRP A 1 87 ? 4.627 -5.782 -15.418 1.00 97.69 87 TRP A C 1
ATOM 686 O O . TRP A 1 87 ? 4.114 -6.765 -15.948 1.00 97.69 87 TRP A O 1
ATOM 696 N N . ALA A 1 88 ? 5.540 -5.880 -14.457 1.00 97.56 88 ALA A N 1
ATOM 697 C CA . ALA A 1 88 ? 5.776 -7.082 -13.669 1.00 97.56 88 ALA A CA 1
ATOM 698 C C . ALA A 1 88 ? 5.011 -6.962 -12.347 1.00 97.56 88 ALA A C 1
ATOM 700 O O . ALA A 1 88 ? 5.035 -5.898 -11.730 1.00 97.56 88 ALA A O 1
ATOM 701 N N . GLU A 1 89 ? 4.346 -8.028 -11.897 1.00 97.81 89 GLU A N 1
ATOM 702 C CA . GLU A 1 89 ? 3.467 -7.988 -10.721 1.00 97.81 89 GLU A CA 1
ATOM 703 C C . GLU A 1 89 ? 3.725 -9.158 -9.763 1.00 97.81 89 GLU A C 1
ATOM 705 O O . GLU A 1 89 ? 4.071 -10.264 -10.178 1.00 97.81 89 GLU A O 1
ATOM 710 N N . ALA A 1 90 ? 3.530 -8.922 -8.466 1.00 97.75 90 ALA A N 1
ATOM 711 C CA . ALA A 1 90 ? 3.552 -9.944 -7.425 1.00 97.75 90 ALA A CA 1
ATOM 712 C C . ALA A 1 90 ? 2.675 -9.527 -6.233 1.00 97.75 90 ALA A C 1
ATOM 714 O O . ALA A 1 90 ? 2.177 -8.405 -6.153 1.00 97.75 90 ALA A O 1
ATOM 715 N N . VAL A 1 91 ? 2.466 -10.439 -5.282 1.00 96.50 91 VAL A N 1
ATOM 716 C CA . VAL A 1 91 ? 1.574 -10.226 -4.133 1.00 96.50 91 VAL A CA 1
ATOM 717 C C . VAL A 1 91 ? 2.348 -10.386 -2.830 1.00 96.50 91 VAL A C 1
ATOM 719 O O . VAL A 1 91 ? 3.190 -11.272 -2.704 1.00 96.50 91 VAL A O 1
ATOM 722 N N . PHE A 1 92 ? 2.046 -9.553 -1.837 1.00 93.44 92 PHE A N 1
ATOM 723 C CA . PHE A 1 92 ? 2.501 -9.745 -0.462 1.00 93.44 92 PHE A CA 1
ATOM 724 C C . PHE A 1 92 ? 1.361 -9.497 0.525 1.00 93.44 92 PHE A C 1
ATOM 726 O O . PHE A 1 92 ? 0.347 -8.882 0.198 1.00 93.44 92 PHE A O 1
ATOM 733 N N . ARG A 1 93 ? 1.528 -9.972 1.760 1.00 90.44 93 ARG A N 1
ATOM 734 C CA . ARG A 1 93 ? 0.590 -9.709 2.852 1.00 90.44 93 ARG A CA 1
ATOM 735 C C . ARG A 1 93 ? 1.305 -8.989 3.978 1.00 90.44 93 ARG A C 1
ATOM 737 O O . ARG A 1 93 ? 2.380 -9.408 4.405 1.00 90.44 93 ARG A O 1
ATOM 744 N N . THR A 1 94 ? 0.710 -7.909 4.464 1.00 85.12 94 THR A N 1
ATOM 745 C CA . THR A 1 94 ? 1.219 -7.217 5.642 1.00 85.12 94 THR A CA 1
ATOM 746 C C . THR A 1 94 ? 1.007 -8.062 6.902 1.00 85.12 94 THR A C 1
ATOM 748 O O . THR A 1 94 ? 0.020 -8.797 7.006 1.00 85.12 94 THR A O 1
ATOM 751 N N . PRO A 1 95 ? 1.900 -7.970 7.902 1.00 78.31 95 PRO A N 1
ATOM 752 C CA . PRO A 1 95 ? 1.764 -8.745 9.128 1.00 78.31 95 PRO A CA 1
ATOM 753 C C . PRO A 1 95 ? 0.465 -8.446 9.878 1.00 78.31 95 PRO A C 1
ATOM 755 O O . PRO A 1 95 ? -0.009 -7.306 9.931 1.00 78.31 95 PRO A O 1
ATOM 758 N N . LYS A 1 96 ? -0.087 -9.479 10.519 1.00 77.19 96 LYS A N 1
ATOM 759 C CA . LYS A 1 96 ? -1.247 -9.331 11.393 1.00 77.19 96 LYS A CA 1
ATOM 760 C C . LYS A 1 96 ? -0.861 -8.638 12.691 1.00 77.19 96 LYS A C 1
ATOM 762 O O . LYS A 1 96 ? 0.028 -9.073 13.420 1.00 77.19 96 LYS A O 1
ATOM 767 N N . VAL A 1 97 ? -1.599 -7.588 13.027 1.00 68.44 97 VAL A N 1
ATOM 768 C CA . VAL A 1 97 ? -1.462 -6.884 14.300 1.00 68.44 97 VAL A CA 1
ATOM 769 C C . VAL A 1 97 ? -2.449 -7.479 15.302 1.00 68.44 97 VAL A C 1
ATOM 771 O O . VAL A 1 97 ? -3.661 -7.391 15.128 1.00 68.44 97 VAL A O 1
ATOM 774 N N . GLY A 1 98 ? -1.935 -8.093 16.371 1.00 64.06 98 GLY A N 1
ATOM 775 C CA . GLY A 1 98 ? -2.773 -8.560 17.480 1.00 64.06 98 GLY A CA 1
ATOM 776 C C . GLY A 1 98 ? -3.474 -7.404 18.206 1.00 64.06 98 GLY A C 1
ATOM 777 O O . GLY A 1 98 ? -2.858 -6.369 18.454 1.00 64.06 98 GLY A O 1
ATOM 778 N N . ALA A 1 99 ? -4.742 -7.604 18.578 1.00 57.19 99 ALA A N 1
ATOM 779 C CA . ALA A 1 99 ? -5.615 -6.597 19.198 1.00 57.19 99 ALA A CA 1
ATOM 780 C C . ALA A 1 99 ? -5.375 -6.336 20.695 1.00 57.19 99 ALA A C 1
ATOM 782 O O . ALA A 1 99 ? -6.051 -5.506 21.292 1.00 57.19 99 ALA A O 1
ATOM 783 N N . ILE A 1 100 ? -4.424 -7.040 21.306 1.00 60.59 100 ILE A N 1
ATOM 784 C CA . ILE A 1 100 ? -4.364 -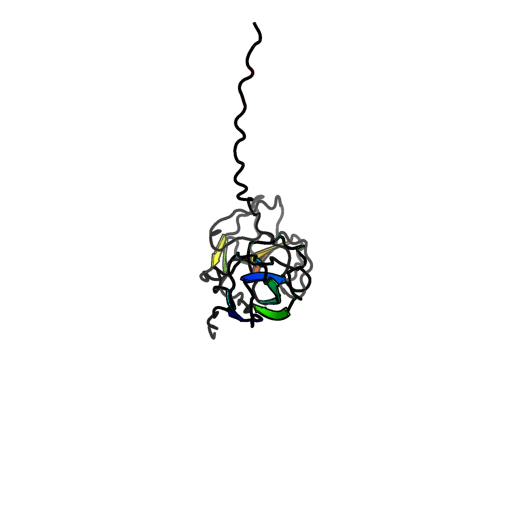7.247 22.763 1.00 60.59 100 ILE A CA 1
ATOM 785 C C . ILE A 1 100 ? -3.843 -6.022 23.547 1.00 60.59 100 ILE A C 1
ATOM 787 O O . ILE A 1 100 ? -3.765 -6.058 24.768 1.00 60.59 100 ILE A O 1
ATOM 791 N N . THR A 1 101 ? -3.499 -4.911 22.894 1.00 63.28 101 THR A N 1
ATOM 792 C CA . THR A 1 101 ? -2.787 -3.805 23.565 1.00 63.28 101 THR A CA 1
ATOM 793 C C . THR A 1 101 ? -3.577 -2.520 23.752 1.00 63.28 101 THR A C 1
ATOM 795 O O . THR A 1 101 ? -3.050 -1.580 24.346 1.00 63.28 101 THR A O 1
ATOM 798 N N . LEU A 1 102 ? -4.823 -2.466 23.276 1.00 67.56 102 LEU A N 1
ATOM 799 C CA . LEU A 1 102 ? -5.723 -1.356 23.571 1.00 67.56 102 LEU A CA 1
ATOM 800 C C . LEU A 1 102 ? -6.396 -1.596 24.914 1.00 67.56 102 LEU A C 1
ATOM 802 O O . LEU A 1 102 ? -7.210 -2.509 25.037 1.00 67.56 102 LEU A O 1
ATOM 806 N N . VAL A 1 103 ? -6.097 -0.750 25.893 1.00 75.38 103 VAL A N 1
ATOM 807 C CA . VAL A 1 103 ? -6.793 -0.769 27.178 1.00 75.38 103 VAL A CA 1
ATOM 808 C C . VAL A 1 103 ? -7.720 0.444 27.233 1.00 75.38 103 VAL A C 1
ATOM 810 O O . VAL A 1 103 ? -7.239 1.581 27.152 1.00 75.38 103 VAL A O 1
ATOM 813 N N . PRO A 1 104 ? -9.047 0.249 27.321 1.00 74.62 104 PRO A N 1
ATOM 814 C CA . PRO A 1 104 ? -9.968 1.358 27.519 1.00 74.62 104 PRO A CA 1
ATOM 815 C C . PRO A 1 104 ? -9.700 2.006 28.884 1.00 74.62 104 PRO A C 1
ATOM 817 O O . PRO A 1 104 ? -9.586 1.311 29.888 1.00 74.62 104 PRO A O 1
ATOM 820 N N . ILE A 1 105 ? -9.558 3.333 28.910 1.00 82.88 105 ILE A N 1
ATOM 821 C CA . ILE A 1 105 ? -9.398 4.108 30.149 1.00 82.88 105 ILE A CA 1
ATOM 822 C C . ILE A 1 105 ? -10.759 4.648 30.587 1.00 82.88 105 ILE A C 1
ATOM 824 O O . ILE A 1 105 ? -11.150 4.474 31.733 1.00 82.88 105 ILE A O 1
ATOM 828 N N . THR A 1 106 ? -11.470 5.328 29.687 1.00 81.06 106 THR A N 1
ATOM 829 C CA . THR A 1 106 ? -12.838 5.796 29.938 1.00 81.06 106 THR A CA 1
ATOM 830 C C . THR A 1 106 ? -13.564 6.033 28.607 1.00 81.06 106 THR A C 1
ATOM 832 O O . THR A 1 106 ? -12.950 6.568 27.684 1.00 81.06 106 THR A O 1
ATOM 835 N N . PRO A 1 107 ? -14.832 5.632 28.450 1.00 74.88 107 PRO A N 1
ATOM 836 C CA . PRO A 1 107 ? -15.554 4.754 29.368 1.00 74.88 107 PRO A CA 1
ATOM 837 C C . PRO A 1 107 ? -14.824 3.403 29.498 1.00 74.88 107 PRO A C 1
ATOM 839 O O . PRO A 1 107 ? -13.907 3.106 28.727 1.00 74.88 107 PRO A O 1
ATOM 842 N N . LEU A 1 108 ? -15.181 2.590 30.479 1.00 80.38 108 LEU A N 1
ATOM 843 C CA . LEU A 1 108 ? -14.813 1.182 30.519 1.00 80.38 108 LEU A CA 1
ATOM 844 C C . LEU A 1 108 ? -15.686 0.390 29.538 1.00 80.38 108 LEU A C 1
ATOM 846 O O . LEU A 1 108 ? -16.724 0.859 29.054 1.00 80.38 108 LEU A O 1
ATOM 850 N N . LEU A 1 109 ? -15.251 -0.825 29.208 1.00 70.19 109 LEU A N 1
ATOM 851 C CA . LEU A 1 109 ? -16.036 -1.722 28.363 1.00 70.19 109 LEU A CA 1
ATOM 852 C C . LEU A 1 109 ? -17.408 -1.976 29.016 1.00 70.19 109 LEU A C 1
ATOM 854 O O . LEU A 1 109 ? -17.477 -2.220 30.217 1.00 70.19 109 LEU A O 1
ATOM 858 N N . ALA A 1 110 ? -18.481 -1.899 28.223 1.00 69.88 110 ALA A N 1
ATOM 859 C CA . ALA A 1 110 ? -19.879 -1.992 28.669 1.00 69.88 110 ALA A CA 1
ATOM 860 C C . ALA A 1 110 ? -20.362 -0.889 29.640 1.00 69.88 110 ALA A C 1
ATOM 862 O O . ALA A 1 110 ? -21.501 -0.941 30.108 1.00 69.88 110 ALA A O 1
ATOM 863 N N . GLU A 1 111 ? -19.558 0.145 29.903 1.00 73.81 111 GLU A N 1
ATOM 864 C CA . GLU A 1 111 ? -20.000 1.287 30.701 1.00 73.81 111 GLU A CA 1
ATOM 865 C C . GLU A 1 111 ? -21.051 2.113 29.942 1.00 73.81 111 GLU A C 1
ATOM 867 O O . GLU A 1 111 ? -20.915 2.410 28.750 1.00 73.81 111 GLU A O 1
ATOM 872 N N . THR A 1 112 ? -22.114 2.505 30.647 1.00 71.00 112 THR A N 1
ATOM 873 C CA . THR A 1 112 ? -23.150 3.381 30.095 1.00 71.00 112 THR A CA 1
ATOM 874 C C . THR A 1 112 ? -22.687 4.831 30.148 1.00 71.00 112 THR A C 1
ATOM 876 O O . THR A 1 112 ? -22.521 5.387 31.228 1.00 71.00 112 THR A O 1
ATOM 879 N N . VAL A 1 113 ? -22.574 5.482 28.989 1.00 72.38 113 VAL A N 1
ATOM 880 C CA . VAL A 1 113 ? -22.280 6.920 28.930 1.00 72.38 113 VAL A CA 1
ATOM 881 C C . VAL A 1 113 ? -23.571 7.728 28.868 1.00 72.38 113 VAL A C 1
ATOM 883 O O . VAL A 1 113 ? -24.411 7.498 28.000 1.00 72.38 113 VAL A O 1
ATOM 886 N N . THR A 1 114 ? -23.727 8.686 29.781 1.00 73.69 114 THR A N 1
ATOM 887 C CA . THR A 1 114 ? -24.909 9.564 29.876 1.00 73.69 114 THR A CA 1
ATOM 888 C C . THR A 1 114 ? -24.692 10.946 29.258 1.00 73.69 114 THR A C 1
ATOM 890 O O . THR A 1 114 ? -25.638 11.720 29.124 1.00 73.69 114 THR A O 1
ATOM 893 N N . THR A 1 115 ? -23.461 11.278 28.859 1.00 73.62 115 THR A N 1
ATOM 894 C CA . THR A 1 115 ? -23.136 12.588 28.280 1.00 73.62 115 THR A CA 1
ATOM 895 C C . THR A 1 115 ? -23.507 12.641 26.795 1.00 73.62 115 THR A C 1
ATOM 897 O O . THR A 1 115 ? -23.325 11.675 26.057 1.00 73.62 115 THR A O 1
ATOM 900 N N . ALA A 1 116 ? -23.971 13.802 26.321 1.00 66.25 116 ALA A N 1
ATOM 901 C CA . ALA A 1 116 ? -24.298 14.022 24.905 1.00 66.25 116 ALA A CA 1
ATOM 902 C C . ALA A 1 116 ? -23.057 14.138 23.989 1.00 66.25 116 ALA A C 1
ATOM 904 O O . ALA A 1 116 ? -23.169 14.348 22.779 1.00 66.25 116 ALA A O 1
ATOM 905 N N . SER A 1 117 ? -21.853 14.091 24.560 1.00 68.81 117 SER A N 1
ATOM 906 C CA . SER A 1 117 ? -20.574 14.192 23.852 1.00 68.81 117 SER A CA 1
ATOM 907 C C . SER A 1 117 ? -19.543 13.307 24.553 1.00 68.81 117 SER A C 1
ATOM 909 O O . SER A 1 117 ? -18.655 13.821 25.236 1.00 68.81 117 SER A O 1
ATOM 911 N N . PRO A 1 118 ? -19.678 11.976 24.430 1.00 68.81 118 PRO A N 1
ATOM 912 C CA . PRO A 1 118 ? -18.781 11.042 25.089 1.00 68.81 118 PRO A CA 1
ATOM 913 C C . PRO A 1 118 ? -17.346 11.220 24.577 1.00 68.81 118 PRO A C 1
ATOM 915 O O . PRO A 1 118 ? -17.086 11.232 23.372 1.00 68.81 118 PRO A O 1
ATOM 918 N N . ALA A 1 119 ? -16.389 11.348 25.494 1.00 71.94 119 ALA A N 1
ATOM 919 C CA . ALA A 1 119 ? -14.975 11.238 25.166 1.00 71.94 119 ALA A CA 1
ATOM 920 C C . ALA A 1 119 ? -14.531 9.802 25.433 1.00 71.94 119 ALA A C 1
ATOM 922 O O . ALA A 1 119 ? -14.727 9.299 26.533 1.00 71.94 119 ALA A O 1
ATOM 923 N N . ILE A 1 120 ? -13.936 9.161 24.428 1.00 72.31 120 ILE A N 1
ATOM 924 C CA . ILE A 1 120 ? -13.343 7.836 24.583 1.00 72.31 120 ILE A CA 1
ATOM 925 C C . ILE A 1 120 ? -11.835 8.020 24.675 1.00 72.31 120 ILE A C 1
ATOM 927 O O . ILE A 1 120 ? -11.203 8.608 23.795 1.00 72.31 120 ILE A O 1
ATOM 931 N N . ILE A 1 121 ? -11.276 7.532 25.769 1.00 77.81 121 ILE A N 1
ATOM 932 C CA . ILE A 1 121 ? -9.866 7.553 26.106 1.00 77.81 121 ILE A CA 1
ATOM 933 C C . ILE A 1 121 ? -9.427 6.101 26.220 1.00 77.81 121 ILE A C 1
ATOM 935 O O . ILE A 1 121 ? -10.020 5.304 26.943 1.00 77.81 121 ILE A O 1
ATOM 939 N N . PHE A 1 122 ? -8.366 5.765 25.508 1.00 74.62 122 PHE A N 1
ATOM 940 C CA . PHE A 1 122 ? -7.723 4.463 25.557 1.00 74.62 122 PHE A CA 1
ATOM 941 C C . PHE A 1 122 ? -6.220 4.675 25.693 1.00 74.62 122 PHE A C 1
ATOM 943 O O . PHE A 1 122 ? -5.678 5.678 25.220 1.00 74.62 122 PHE A O 1
ATOM 950 N N . SER A 1 123 ? -5.536 3.734 26.331 1.00 76.25 123 SER A N 1
ATOM 951 C CA . SER A 1 123 ? -4.091 3.610 26.210 1.00 76.25 123 SER A CA 1
ATOM 952 C C . SER A 1 123 ? -3.763 2.532 25.193 1.00 76.25 123 SER A C 1
ATOM 954 O O . SER A 1 123 ? -4.479 1.545 25.023 1.00 76.25 123 SER A O 1
ATOM 956 N N . ASN A 1 124 ? -2.659 2.747 24.492 1.00 71.12 124 ASN A N 1
ATOM 957 C CA . ASN A 1 124 ? -2.050 1.734 23.662 1.00 71.12 124 ASN A CA 1
ATOM 958 C C . ASN A 1 124 ? -0.555 1.735 23.953 1.00 71.12 124 ASN A C 1
ATOM 960 O O . ASN A 1 124 ? 0.119 2.737 23.713 1.00 71.12 124 ASN A O 1
ATOM 964 N N . ASN A 1 125 ? -0.042 0.626 24.477 1.00 72.75 125 ASN A N 1
ATOM 965 C CA . ASN A 1 125 ? 1.394 0.479 24.715 1.00 72.75 125 ASN A CA 1
ATOM 966 C C . ASN A 1 125 ? 2.166 0.069 23.447 1.00 72.75 125 ASN A C 1
ATOM 968 O O . ASN A 1 125 ? 3.390 -0.030 23.484 1.00 72.75 125 ASN A O 1
ATOM 972 N N . ARG A 1 126 ? 1.465 -0.140 22.324 1.00 65.88 126 ARG A N 1
ATOM 973 C CA . ARG A 1 126 ? 2.056 -0.437 21.021 1.00 65.88 126 ARG A CA 1
ATOM 974 C C . ARG A 1 126 ? 2.195 0.803 20.156 1.00 65.88 126 ARG A C 1
ATOM 976 O O . ARG A 1 126 ? 1.210 1.365 19.687 1.00 65.88 126 ARG A O 1
ATOM 983 N N . THR A 1 127 ? 3.432 1.195 19.894 1.00 65.12 127 THR A N 1
ATOM 984 C CA . THR A 1 127 ? 3.770 2.320 19.011 1.00 65.12 127 THR A CA 1
ATOM 985 C C . THR A 1 127 ? 3.601 1.992 17.529 1.00 65.12 127 THR A C 1
ATOM 987 O O . THR A 1 127 ? 3.504 2.895 16.708 1.00 65.12 127 THR A O 1
ATOM 990 N N . ASP A 1 128 ? 3.521 0.711 17.188 1.00 60.12 128 ASP A N 1
ATOM 991 C CA . ASP A 1 128 ? 3.404 0.181 15.832 1.00 60.12 128 ASP A CA 1
ATOM 992 C C . ASP A 1 128 ? 1.948 0.031 15.357 1.00 60.12 128 ASP A C 1
ATOM 994 O O . ASP A 1 128 ? 1.699 -0.254 14.187 1.00 60.12 128 ASP A O 1
ATOM 998 N N . VAL A 1 129 ? 0.964 0.288 16.226 1.00 61.16 129 VAL A N 1
ATOM 999 C CA . VAL A 1 129 ? -0.458 0.292 15.854 1.00 61.16 129 VAL A CA 1
ATOM 1000 C C . VAL A 1 129 ? -0.967 1.722 15.742 1.00 61.16 129 VAL A C 1
ATOM 1002 O O . VAL A 1 129 ? -1.128 2.425 16.738 1.00 61.16 129 VAL A O 1
ATOM 1005 N N . CYS A 1 130 ? -1.248 2.138 14.507 1.00 59.12 130 CYS A N 1
ATOM 1006 C CA . CYS A 1 130 ? -1.705 3.492 14.183 1.00 59.12 130 CYS A CA 1
ATOM 1007 C C . CYS A 1 130 ? -3.147 3.572 13.676 1.00 59.12 130 CYS A C 1
ATOM 1009 O O . CYS A 1 130 ? -3.572 4.648 13.268 1.00 59.12 130 CYS A O 1
ATOM 1011 N N . TYR A 1 131 ? -3.897 2.467 13.681 1.00 62.97 131 TYR A N 1
ATOM 1012 C CA . TYR A 1 131 ? -5.261 2.446 13.159 1.00 62.97 131 TYR A CA 1
ATOM 1013 C C . TYR A 1 131 ? -6.193 1.646 14.062 1.00 62.97 131 TYR A C 1
ATOM 1015 O O . TYR A 1 131 ? -5.983 0.460 14.321 1.00 62.97 131 TYR A O 1
ATOM 1023 N N . PHE A 1 132 ? -7.270 2.302 14.485 1.00 63.44 132 PHE A N 1
ATOM 1024 C CA . PHE A 1 132 ? -8.351 1.700 15.253 1.00 63.44 132 PHE A CA 1
ATOM 1025 C C . PHE A 1 132 ? -9.678 2.048 14.605 1.00 63.44 132 PHE A C 1
ATOM 1027 O O . PHE A 1 132 ? -9.895 3.177 14.170 1.00 63.44 132 PHE A O 1
ATOM 1034 N N . GLN A 1 133 ? -10.573 1.074 14.571 1.00 65.88 133 GLN A N 1
ATOM 1035 C CA . GLN A 1 133 ? -11.981 1.298 14.339 1.00 65.88 133 GLN A CA 1
ATOM 1036 C C . GLN A 1 133 ? -12.666 1.351 15.696 1.00 65.88 133 GLN A C 1
ATOM 1038 O O . GLN A 1 133 ? -12.642 0.381 16.453 1.00 65.88 133 GLN A O 1
ATOM 1043 N N . LEU A 1 134 ? -13.293 2.481 15.988 1.00 68.62 134 LEU A N 1
ATOM 1044 C CA . LEU A 1 134 ? -14.321 2.531 17.009 1.00 68.62 134 LEU A CA 1
ATOM 1045 C C . LEU A 1 134 ? -15.643 2.078 16.384 1.00 68.62 134 LEU A C 1
ATOM 1047 O O . LEU A 1 134 ? -15.956 2.445 15.252 1.00 68.62 134 LEU A O 1
ATOM 1051 N N . GLN A 1 135 ? -16.410 1.280 17.112 1.00 69.94 135 GLN A N 1
ATOM 1052 C CA . GLN A 1 135 ? -17.799 0.992 16.787 1.00 69.94 135 GLN A CA 1
ATOM 1053 C C . GLN A 1 135 ? -18.651 1.411 17.977 1.00 69.94 135 GLN A C 1
ATOM 1055 O O . GLN A 1 135 ? -18.308 1.092 19.112 1.00 69.94 135 GLN A O 1
ATOM 1060 N N . VAL A 1 136 ? -19.725 2.151 17.715 1.00 69.69 136 VAL A N 1
ATOM 1061 C CA . VAL A 1 136 ? -20.671 2.635 18.725 1.00 69.69 136 VAL A CA 1
ATOM 1062 C C . VAL A 1 136 ? -22.065 2.278 18.237 1.00 69.69 136 VAL A C 1
ATOM 1064 O O . VAL A 1 136 ? -22.397 2.615 17.105 1.00 69.69 136 VAL A O 1
ATOM 1067 N N . SER A 1 137 ? -22.868 1.618 19.066 1.00 69.19 137 SER A N 1
ATOM 1068 C CA . SER A 1 137 ? -24.235 1.219 18.733 1.00 69.19 137 SER A CA 1
ATOM 1069 C C . SER A 1 137 ? -25.214 1.601 19.837 1.00 69.19 137 SER A C 1
ATOM 1071 O O . SER A 1 137 ? -24.884 1.549 21.021 1.00 69.19 137 SER A O 1
ATOM 1073 N N . LYS A 1 138 ? -26.436 1.963 19.437 1.00 69.19 138 LYS A N 1
ATOM 1074 C CA . LYS A 1 138 ? -27.588 2.138 20.336 1.00 69.19 138 LYS A CA 1
ATOM 1075 C C . LYS A 1 138 ? -28.367 0.840 20.557 1.00 69.19 138 LYS A C 1
ATOM 1077 O O . LYS A 1 138 ? -29.232 0.796 21.423 1.00 69.19 138 LYS A O 1
ATOM 1082 N N . ASP A 1 139 ? -28.091 -0.180 19.750 1.00 69.88 139 ASP A N 1
ATOM 1083 C CA . ASP A 1 139 ? -28.798 -1.452 19.792 1.00 69.88 139 ASP A CA 1
ATOM 1084 C C . ASP A 1 139 ? -28.417 -2.230 21.067 1.00 69.88 139 ASP A C 1
ATOM 1086 O O . ASP A 1 139 ? -27.233 -2.527 21.263 1.00 69.88 139 ASP A O 1
ATOM 1090 N N . PRO A 1 140 ? -29.368 -2.561 21.959 1.00 68.69 140 PRO A N 1
ATOM 1091 C CA . PRO A 1 140 ? -29.085 -3.404 23.117 1.00 68.69 140 PRO A CA 1
ATOM 1092 C C . PRO A 1 140 ? -28.668 -4.831 22.729 1.00 68.69 140 PRO A C 1
ATOM 1094 O O . PRO A 1 140 ? -27.982 -5.472 23.524 1.00 68.69 140 PRO A O 1
ATOM 1097 N N . ALA A 1 141 ? -29.015 -5.293 21.522 1.00 72.62 141 ALA A N 1
ATOM 1098 C CA . ALA A 1 141 ? -28.565 -6.553 20.933 1.00 72.62 141 ALA A CA 1
ATOM 1099 C C . ALA A 1 141 ? -27.220 -6.421 20.194 1.00 72.62 141 ALA A C 1
ATOM 1101 O O . ALA A 1 141 ? -26.847 -7.309 19.427 1.00 72.62 141 ALA A O 1
ATOM 1102 N N . PHE A 1 142 ? -26.478 -5.323 20.407 1.00 68.50 142 PHE A N 1
ATOM 1103 C CA . PHE A 1 142 ? -25.150 -5.141 19.829 1.00 68.50 142 PHE A CA 1
ATOM 1104 C C . PHE A 1 142 ? -24.269 -6.354 20.126 1.00 68.50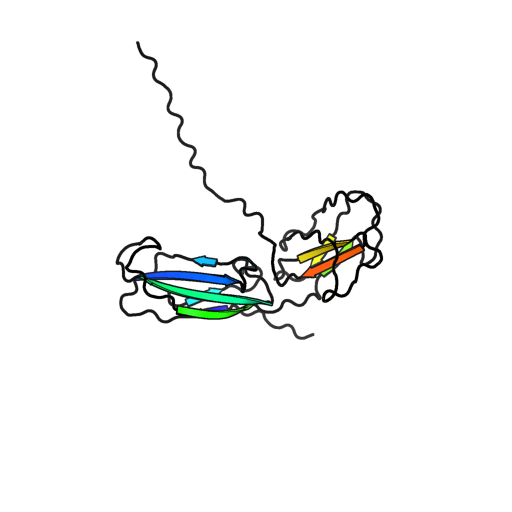 142 PHE A C 1
ATOM 1106 O O . PHE A 1 142 ? -23.925 -6.634 21.274 1.00 68.50 142 PHE A O 1
ATOM 1113 N N . ASN A 1 143 ? -23.932 -7.069 19.058 1.00 68.00 143 ASN A N 1
ATOM 1114 C CA . ASN A 1 143 ? -23.128 -8.265 19.130 1.00 68.00 143 ASN A CA 1
ATOM 1115 C C . ASN A 1 143 ? -21.655 -7.892 19.336 1.00 68.00 143 ASN A C 1
ATOM 1117 O O . ASN A 1 143 ? -21.025 -7.251 18.487 1.00 68.00 143 ASN A O 1
ATOM 1121 N N . ASP A 1 144 ? -21.108 -8.317 20.470 1.00 59.56 144 ASP A N 1
ATOM 1122 C CA . ASP A 1 144 ? -19.728 -8.045 20.854 1.00 59.56 144 ASP A CA 1
ATOM 1123 C C . ASP A 1 144 ? -18.719 -8.928 20.103 1.00 59.56 144 ASP A C 1
ATOM 1125 O O . ASP A 1 144 ? -17.528 -8.602 20.095 1.00 59.56 144 ASP A O 1
ATOM 1129 N N . ASP A 1 145 ? -19.174 -9.947 19.363 1.00 65.19 145 ASP A N 1
ATOM 1130 C CA . ASP A 1 145 ? -18.338 -10.732 18.458 1.00 65.19 145 ASP A CA 1
ATOM 1131 C C . ASP A 1 145 ? -17.934 -9.895 17.221 1.00 65.19 145 ASP A C 1
ATOM 1133 O O . ASP A 1 145 ? -18.776 -9.404 16.453 1.00 65.19 145 ASP A O 1
ATOM 1137 N N . PRO A 1 146 ? -16.626 -9.654 17.009 1.00 56.53 146 PRO A N 1
ATOM 1138 C CA . PRO A 1 146 ? -16.130 -8.872 15.884 1.00 56.53 146 PRO A CA 1
ATOM 1139 C C . PRO A 1 146 ? -16.299 -9.544 14.516 1.00 56.53 146 PRO A C 1
ATOM 1141 O O . PRO A 1 146 ? -16.017 -8.871 13.518 1.00 56.53 146 PRO A O 1
ATOM 1144 N N . ALA A 1 147 ? -16.677 -10.824 14.457 1.00 55.50 147 ALA A N 1
ATOM 1145 C CA . ALA A 1 147 ? -16.942 -11.556 13.221 1.00 55.50 147 ALA A CA 1
ATOM 1146 C C . ALA A 1 147 ? -18.393 -11.413 12.730 1.00 55.50 147 ALA A C 1
ATOM 1148 O O . ALA A 1 147 ? -18.630 -11.515 11.529 1.00 55.50 147 ALA A O 1
ATOM 1149 N N . THR A 1 148 ? -19.349 -11.146 13.624 1.00 62.09 148 THR A N 1
ATOM 1150 C CA . THR A 1 148 ? -20.791 -11.280 13.337 1.00 62.09 148 THR A CA 1
ATOM 1151 C C . THR A 1 148 ? -21.617 -10.017 13.627 1.00 62.09 148 THR A C 1
ATOM 1153 O O . THR A 1 148 ? -22.832 -10.015 13.444 1.00 62.09 148 THR A O 1
ATOM 1156 N N . ALA A 1 149 ? -20.997 -8.910 14.049 1.00 57.28 149 ALA A N 1
ATOM 1157 C CA . ALA A 1 149 ? -21.730 -7.680 14.360 1.00 57.28 149 ALA A CA 1
ATOM 1158 C C . ALA A 1 149 ? -22.145 -6.855 13.125 1.00 57.28 149 ALA A C 1
ATOM 1160 O O . ALA A 1 149 ? -21.304 -6.477 12.307 1.00 57.28 149 ALA A O 1
ATOM 1161 N N . SER A 1 150 ? -23.420 -6.458 13.080 1.00 52.53 150 SER A N 1
ATOM 1162 C CA . SER A 1 150 ? -24.038 -5.615 12.048 1.00 52.53 150 SER A CA 1
ATOM 1163 C C . SER A 1 150 ? -24.740 -4.401 12.677 1.00 52.53 150 SER A C 1
ATOM 1165 O O . SER A 1 150 ? -25.960 -4.362 12.786 1.00 52.53 150 SER A O 1
ATOM 1167 N N . ALA A 1 151 ? -23.990 -3.404 13.142 1.00 51.44 151 ALA A N 1
ATOM 1168 C CA . ALA A 1 151 ? -24.567 -2.158 13.665 1.00 51.44 151 ALA A CA 1
ATOM 1169 C C . ALA A 1 151 ? -24.023 -0.948 12.895 1.00 51.44 151 ALA A C 1
ATOM 1171 O O . ALA A 1 151 ? -22.905 -1.035 12.386 1.00 51.44 151 ALA A O 1
ATOM 1172 N N . PRO A 1 152 ? -24.754 0.182 12.811 1.00 47.69 152 PRO A N 1
ATOM 1173 C CA . PRO A 1 152 ? -24.250 1.404 12.189 1.00 47.69 152 PRO A CA 1
ATOM 1174 C C . PRO A 1 152 ? -22.953 1.844 12.876 1.00 47.69 152 PRO A C 1
ATOM 1176 O O . PRO A 1 152 ? -22.927 2.183 14.057 1.00 47.69 152 PRO A O 1
ATOM 1179 N N . VAL A 1 153 ? -21.847 1.786 12.133 1.00 52.41 153 VAL A N 1
ATOM 1180 C CA . VAL A 1 153 ? -20.504 1.979 12.678 1.00 52.41 153 VAL A CA 1
ATOM 1181 C C . VAL A 1 153 ? -20.044 3.422 12.502 1.00 52.41 153 VAL A C 1
ATOM 1183 O O . VAL A 1 153 ? -19.735 3.848 11.392 1.00 52.41 153 VAL A O 1
ATOM 1186 N N . TYR A 1 154 ? -19.871 4.147 13.608 1.00 52.09 154 TYR A N 1
ATOM 1187 C CA . TYR A 1 154 ? -19.079 5.380 13.618 1.00 52.09 154 TYR A CA 1
ATOM 1188 C C . TYR A 1 154 ? -17.582 5.058 13.638 1.00 52.09 154 TYR A C 1
ATOM 1190 O O . TYR A 1 154 ? -16.951 5.055 14.693 1.00 52.09 154 TYR A O 1
ATOM 1198 N N . SER A 1 155 ? -16.997 4.792 12.470 1.00 52.09 155 SER A N 1
ATOM 1199 C CA . SER A 1 155 ? -15.553 4.590 12.351 1.00 52.09 155 SER A CA 1
ATOM 1200 C C . SER A 1 155 ? -14.820 5.919 12.205 1.00 52.09 155 SER A C 1
ATOM 1202 O O . SER A 1 155 ? -15.086 6.678 11.275 1.00 52.09 155 SER A O 1
ATOM 1204 N N . ARG A 1 156 ? -13.836 6.172 13.070 1.00 55.44 156 ARG A N 1
ATOM 1205 C CA . ARG A 1 156 ? -12.871 7.259 12.890 1.00 55.44 156 ARG A CA 1
ATOM 1206 C C . ARG A 1 156 ? -11.467 6.717 13.093 1.00 55.44 156 ARG A C 1
ATOM 1208 O O . ARG A 1 156 ? -11.206 6.100 14.120 1.00 55.44 156 ARG A O 1
ATOM 1215 N N . CYS A 1 157 ? -10.583 6.951 12.129 1.00 53.41 157 CYS A N 1
ATOM 1216 C CA . CYS A 1 157 ? -9.196 6.539 12.264 1.00 53.41 157 CYS A CA 1
ATOM 1217 C C . CYS A 1 157 ? -8.376 7.567 13.038 1.00 53.41 157 CYS A C 1
ATOM 1219 O O . CYS A 1 157 ? -8.451 8.775 12.807 1.00 53.41 157 CYS A O 1
ATOM 1221 N N . CYS A 1 158 ? -7.599 7.046 13.979 1.00 54.78 158 CYS A N 1
ATOM 1222 C CA . CYS A 1 158 ? -6.774 7.797 14.905 1.00 54.78 158 CYS A CA 1
ATOM 1223 C C . CYS A 1 158 ? -5.367 7.205 14.858 1.00 54.78 158 CYS A C 1
ATOM 1225 O O . CYS A 1 158 ? -5.204 6.027 15.165 1.00 54.78 158 CYS A O 1
ATOM 1227 N N . THR A 1 159 ? -4.370 8.016 14.500 1.00 54.78 159 THR A N 1
ATOM 1228 C CA . THR A 1 159 ? -2.953 7.641 14.605 1.00 54.78 159 THR A CA 1
ATOM 1229 C C . THR A 1 159 ? -2.543 7.501 16.073 1.00 54.78 159 THR A C 1
ATOM 1231 O O . THR A 1 159 ? -3.221 8.031 16.954 1.00 54.78 159 THR A O 1
ATOM 1234 N N . ALA A 1 160 ? -1.421 6.834 16.369 1.00 49.44 160 ALA A N 1
ATOM 1235 C CA . ALA A 1 160 ? -0.920 6.657 17.743 1.00 49.44 160 ALA A CA 1
ATOM 1236 C C . ALA A 1 160 ? -0.697 7.985 18.514 1.00 49.44 160 ALA A C 1
ATOM 1238 O O . ALA A 1 160 ? -0.643 7.997 19.744 1.00 49.44 160 ALA A O 1
ATOM 1239 N N . ALA A 1 161 ? -0.630 9.121 17.808 1.00 48.84 161 ALA A N 1
ATOM 1240 C CA . ALA A 1 161 ? -0.599 10.461 18.395 1.00 48.84 161 ALA A CA 1
ATOM 1241 C C . ALA A 1 161 ? -1.951 10.912 19.000 1.00 48.84 161 ALA A C 1
ATOM 1243 O O . ALA A 1 161 ? -1.993 11.844 19.802 1.00 48.84 161 ALA A O 1
ATOM 1244 N N . CYS A 1 162 ? -3.069 10.255 18.676 1.00 51.91 162 CYS A N 1
ATOM 1245 C CA . CYS A 1 162 ? -4.378 10.512 19.281 1.00 51.91 162 CYS A CA 1
ATOM 1246 C C . CYS A 1 162 ? -4.490 9.851 20.662 1.00 51.91 162 CYS A C 1
ATOM 1248 O O . CYS A 1 162 ? -5.242 8.900 20.846 1.00 51.91 162 CYS A O 1
ATOM 1250 N N . ARG A 1 163 ? -3.772 10.375 21.663 1.00 53.28 163 ARG A N 1
ATOM 1251 C CA . ARG A 1 163 ? -3.932 9.933 23.063 1.00 53.28 163 ARG A CA 1
ATOM 1252 C C . ARG A 1 163 ? -5.234 10.426 23.708 1.00 53.28 163 ARG A C 1
ATOM 1254 O O . ARG A 1 163 ? -5.683 9.845 24.688 1.00 53.28 163 ARG A O 1
ATOM 1261 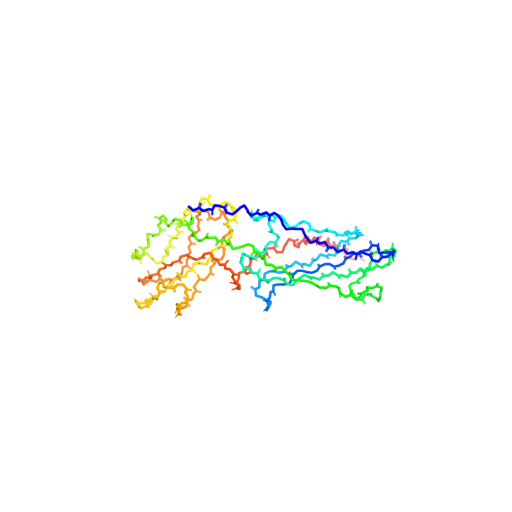N N . ARG A 1 164 ? -5.837 11.502 23.185 1.00 53.03 164 ARG A N 1
ATOM 1262 C CA . ARG A 1 164 ? -7.107 12.081 23.661 1.00 53.03 164 ARG A CA 1
ATOM 1263 C C . ARG A 1 164 ? -7.836 12.764 22.505 1.00 53.03 164 ARG A C 1
ATOM 1265 O O . ARG A 1 164 ? -7.471 13.870 22.114 1.00 53.03 164 ARG A O 1
ATOM 1272 N N . ARG A 1 165 ? -8.872 12.138 21.948 1.00 53.53 165 ARG A N 1
ATOM 1273 C CA . ARG A 1 165 ? -9.816 12.829 21.055 1.00 53.53 165 ARG A CA 1
ATOM 1274 C C . ARG A 1 165 ? -11.237 12.513 21.489 1.00 53.53 165 ARG A C 1
ATOM 1276 O O . ARG A 1 165 ? -11.667 11.369 21.413 1.00 53.53 165 ARG A O 1
ATOM 1283 N N . GLY A 1 166 ? -11.967 13.543 21.911 1.00 53.28 166 GLY A N 1
ATOM 1284 C CA . GLY A 1 166 ? -13.410 13.441 22.093 1.00 53.28 166 GLY A CA 1
ATOM 1285 C C . GLY A 1 166 ? -14.075 13.162 20.748 1.00 53.28 166 GLY A C 1
ATOM 1286 O O . GLY A 1 166 ? -13.787 13.837 19.755 1.00 53.28 166 GLY A O 1
ATOM 1287 N N . ILE A 1 167 ? -14.943 12.157 20.697 1.00 54.34 167 ILE A N 1
ATOM 1288 C CA . ILE A 1 167 ? -15.741 11.861 19.511 1.00 54.34 167 ILE A CA 1
ATOM 1289 C C . ILE A 1 167 ? -17.118 12.447 19.782 1.00 54.34 167 ILE A C 1
ATOM 1291 O O . ILE A 1 167 ? -17.885 11.923 20.581 1.00 54.34 167 ILE A O 1
ATOM 1295 N N . ARG A 1 168 ? -17.440 13.568 19.128 1.00 55.59 168 ARG A N 1
ATOM 1296 C CA . ARG A 1 168 ? -18.800 14.111 19.171 1.00 55.59 168 ARG A CA 1
ATOM 1297 C C . ARG A 1 168 ? -19.681 13.218 18.310 1.00 55.59 168 ARG A C 1
ATOM 1299 O O . ARG A 1 168 ? -19.756 13.400 17.103 1.00 55.59 168 ARG A O 1
ATOM 1306 N N . THR A 1 169 ? -20.304 12.226 18.929 1.00 52.94 169 THR A N 1
ATOM 1307 C CA . THR A 1 169 ? -21.241 11.332 18.240 1.00 52.94 169 THR A CA 1
ATOM 1308 C C . THR A 1 169 ? -22.604 11.996 18.017 1.00 52.94 169 THR A C 1
ATOM 1310 O O . THR A 1 169 ? -23.406 11.485 17.246 1.00 52.94 169 THR A O 1
ATOM 1313 N N . GLY A 1 170 ? -22.892 13.128 18.682 1.00 54.88 170 GLY A N 1
ATOM 1314 C CA . GLY A 1 170 ? -24.217 13.764 18.668 1.00 54.88 170 GLY A CA 1
ATOM 1315 C C . GLY A 1 170 ? -25.301 12.911 19.340 1.00 54.88 170 GLY A C 1
ATOM 1316 O O . GLY A 1 170 ? -26.483 13.249 19.292 1.00 54.88 170 GLY A O 1
ATOM 1317 N N . ILE A 1 171 ? -24.916 11.795 19.964 1.00 55.41 171 ILE A N 1
ATOM 1318 C CA . ILE A 1 171 ? -25.846 10.835 20.540 1.00 55.41 171 ILE A CA 1
ATOM 1319 C C . ILE A 1 171 ? -26.244 11.300 21.946 1.00 55.41 171 ILE A C 1
ATOM 1321 O O . ILE A 1 171 ? -25.398 11.426 22.823 1.00 55.41 171 ILE A O 1
ATOM 1325 N N . ARG A 1 172 ? -27.547 11.531 22.162 1.00 53.25 172 ARG A N 1
ATOM 1326 C CA . ARG A 1 172 ? -28.154 11.908 23.458 1.00 53.25 172 ARG A CA 1
ATOM 1327 C C . ARG A 1 172 ? -28.734 10.713 24.244 1.00 53.25 172 ARG A C 1
ATOM 1329 O O . ARG A 1 172 ? -29.630 10.896 25.058 1.00 53.25 172 ARG A O 1
ATOM 1336 N N . GLN A 1 173 ? -28.302 9.487 23.949 1.00 56.25 173 GLN A N 1
ATOM 1337 C CA . GLN A 1 173 ? -28.864 8.243 24.502 1.00 56.25 173 GLN A CA 1
ATOM 1338 C C . GLN A 1 173 ? -27.754 7.257 24.892 1.00 56.25 173 GLN A C 1
ATOM 1340 O O . GLN A 1 173 ? -26.606 7.430 24.488 1.00 56.25 173 GLN A O 1
ATOM 1345 N N . ARG A 1 174 ? -28.111 6.214 25.656 1.00 57.44 174 ARG A N 1
ATOM 1346 C CA . ARG A 1 174 ? -27.190 5.131 26.034 1.00 57.44 174 ARG A CA 1
ATOM 1347 C C . ARG A 1 174 ? -26.665 4.426 24.783 1.00 57.44 174 ARG A C 1
ATOM 1349 O O . ARG A 1 174 ? -27.446 4.081 23.898 1.00 57.44 174 ARG A O 1
ATOM 1356 N N . CYS A 1 175 ? -25.361 4.175 24.747 1.00 58.41 175 CYS A N 1
ATOM 1357 C CA . CYS A 1 175 ? -24.708 3.437 23.671 1.00 58.41 175 CYS A CA 1
ATOM 1358 C C . CYS A 1 175 ? -23.744 2.400 24.234 1.00 58.41 175 CYS A C 1
ATOM 1360 O O . CYS A 1 175 ? -23.080 2.651 25.239 1.00 58.41 175 CYS A O 1
ATOM 1362 N N . ARG A 1 176 ? -23.609 1.280 23.526 1.00 64.00 176 ARG A N 1
ATOM 1363 C CA . ARG A 1 176 ? -22.496 0.339 23.666 1.00 64.00 176 ARG A CA 1
ATOM 1364 C C . ARG A 1 176 ? -21.397 0.717 22.682 1.00 64.00 176 ARG A C 1
ATOM 1366 O O . ARG A 1 176 ? -21.675 1.284 21.624 1.00 64.00 176 ARG A O 1
ATOM 1373 N N . TRP A 1 177 ? -20.149 0.419 23.016 1.00 63.44 177 TRP A N 1
ATOM 1374 C CA . TRP A 1 177 ? -19.025 0.685 22.125 1.00 63.44 177 TRP A CA 1
ATOM 1375 C C . TRP A 1 177 ? -17.912 -0.347 22.296 1.00 63.44 177 TRP A C 1
ATOM 1377 O O . TRP A 1 177 ? -17.788 -0.980 23.342 1.00 63.44 177 TRP A O 1
ATOM 1387 N N . ARG A 1 178 ? -17.090 -0.494 21.254 1.00 66.56 178 ARG A N 1
ATOM 1388 C CA . ARG A 1 178 ? -15.870 -1.310 21.262 1.00 66.56 178 ARG A CA 1
ATOM 1389 C C . ARG A 1 178 ? -14.821 -0.744 20.313 1.00 66.56 178 ARG A C 1
ATOM 1391 O O . ARG A 1 178 ? -15.155 -0.052 19.348 1.00 66.56 178 ARG A O 1
ATOM 1398 N N . THR A 1 179 ? -13.557 -1.074 20.550 1.00 60.00 179 THR A N 1
ATOM 1399 C CA . THR A 1 179 ? -12.446 -0.774 19.641 1.00 60.00 179 THR A CA 1
ATOM 1400 C C . THR A 1 179 ? -11.930 -2.060 19.004 1.00 60.00 179 THR A C 1
ATOM 1402 O O . THR A 1 179 ? -11.766 -3.083 19.661 1.00 60.00 179 THR A O 1
ATOM 1405 N N . LYS A 1 180 ? -11.670 -2.019 17.697 1.00 62.16 180 LYS A N 1
ATOM 1406 C CA . LYS A 1 180 ? -11.037 -3.111 16.951 1.00 62.16 180 LYS A CA 1
ATOM 1407 C C . LYS A 1 180 ? -9.849 -2.529 16.183 1.00 62.16 180 LYS A C 1
ATOM 1409 O O . LYS A 1 180 ? -10.023 -1.507 15.516 1.00 62.16 180 LYS A O 1
ATOM 1414 N N . PRO A 1 181 ? -8.649 -3.130 16.225 1.00 56.56 181 PRO A N 1
ATOM 1415 C CA . PRO A 1 181 ? -7.627 -2.814 15.235 1.00 56.56 181 PRO A CA 1
ATOM 1416 C C . PRO A 1 181 ? -8.197 -3.161 13.864 1.00 56.56 181 PRO A C 1
ATOM 1418 O O . PRO A 1 181 ? -8.683 -4.275 13.656 1.00 56.56 181 PRO A O 1
ATOM 1421 N N . ARG A 1 182 ? -8.209 -2.201 12.943 1.00 57.19 182 ARG A N 1
ATOM 1422 C CA . ARG A 1 182 ? -8.774 -2.456 11.621 1.00 57.19 182 ARG A CA 1
ATOM 1423 C C . ARG A 1 182 ? -7.719 -3.094 10.731 1.00 57.19 182 ARG A C 1
ATOM 1425 O O . ARG A 1 182 ? -6.598 -2.602 10.665 1.00 57.19 182 ARG A O 1
ATOM 1432 N N . THR A 1 183 ? -8.118 -4.157 10.047 1.00 47.88 183 THR A N 1
ATOM 1433 C CA . THR A 1 183 ? -7.321 -4.862 9.039 1.00 47.88 183 THR A CA 1
ATOM 1434 C C . THR A 1 183 ? -7.817 -4.599 7.611 1.00 47.88 183 THR A C 1
ATOM 1436 O O . THR A 1 183 ? -7.202 -5.073 6.669 1.00 47.88 183 THR A O 1
ATOM 1439 N N . THR A 1 184 ? -8.918 -3.847 7.434 1.00 39.97 184 THR A N 1
ATOM 1440 C CA . THR A 1 184 ? -9.559 -3.585 6.127 1.00 39.97 184 THR A CA 1
ATOM 1441 C C . THR A 1 184 ? -10.369 -2.274 6.071 1.00 39.97 184 THR A C 1
ATOM 1443 O O . THR A 1 184 ? -11.083 -1.933 7.018 1.00 39.97 184 THR A O 1
ATOM 1446 N N . GLY A 1 185 ? -10.273 -1.564 4.933 1.00 39.78 185 GLY A N 1
ATOM 1447 C CA . GLY A 1 185 ? -11.359 -0.844 4.243 1.00 39.78 185 GLY A CA 1
ATOM 1448 C C . GLY A 1 185 ? -12.055 0.337 4.914 1.00 39.78 185 GLY A C 1
ATOM 1449 O O . GLY A 1 185 ? -13.071 0.154 5.580 1.00 39.78 185 GLY A O 1
ATOM 1450 N N . GLY A 1 186 ? -11.613 1.569 4.626 1.00 38.28 186 GLY A N 1
ATOM 1451 C CA . GLY A 1 186 ? -12.479 2.765 4.701 1.00 38.28 186 GLY A CA 1
ATOM 1452 C C . GLY A 1 186 ? -12.001 3.915 5.588 1.00 38.28 186 GLY A C 1
ATOM 1453 O O . GLY A 1 186 ? -12.792 4.781 5.943 1.00 38.28 186 GLY A O 1
ATOM 1454 N N . CYS A 1 187 ? -10.730 3.931 5.976 1.00 39.84 187 CYS A N 1
ATOM 1455 C CA . CYS A 1 187 ? -10.135 5.098 6.610 1.00 39.84 187 CYS A CA 1
ATOM 1456 C C . CYS A 1 187 ? -9.165 5.764 5.650 1.00 39.84 187 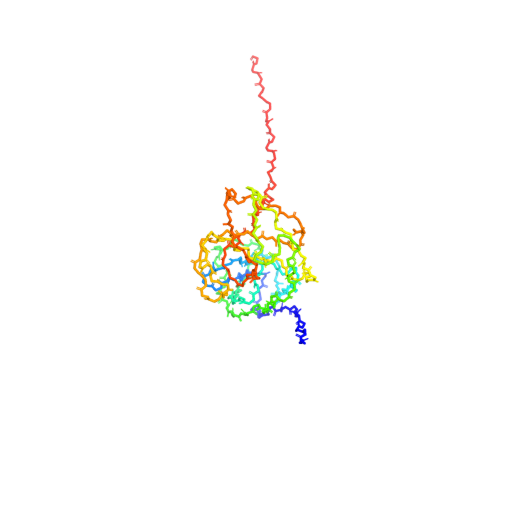CYS A C 1
ATOM 1458 O O . CYS A 1 187 ? -7.986 5.425 5.631 1.00 39.84 187 CYS A O 1
ATOM 1460 N N . VAL A 1 188 ? -9.651 6.724 4.875 1.00 39.78 188 VAL A N 1
ATOM 1461 C CA . VAL A 1 188 ? -8.759 7.709 4.272 1.00 39.78 188 VAL A CA 1
ATOM 1462 C C . VAL A 1 188 ? -8.349 8.633 5.425 1.00 39.78 188 VAL A C 1
ATOM 1464 O O . VAL A 1 188 ? -9.231 9.277 6.004 1.00 39.78 188 VAL A O 1
ATOM 1467 N N . PRO A 1 189 ? -7.076 8.669 5.870 1.00 38.75 189 PRO A N 1
ATOM 1468 C CA . PRO A 1 189 ? -6.637 9.782 6.696 1.00 38.75 189 PRO A CA 1
ATOM 1469 C C . PRO A 1 189 ? -6.932 11.044 5.892 1.00 38.75 189 PRO A C 1
ATOM 1471 O O . PRO A 1 189 ? -6.604 11.098 4.713 1.00 38.75 189 PRO A O 1
ATOM 1474 N N . GLU A 1 190 ? -7.608 12.016 6.500 1.00 32.03 190 GLU A N 1
ATOM 1475 C CA . GLU A 1 190 ? -7.896 13.307 5.882 1.00 32.03 190 GLU A CA 1
ATOM 1476 C C . GLU A 1 190 ? -6.552 13.953 5.518 1.00 32.03 190 GLU A C 1
ATOM 1478 O O . GLU A 1 190 ? -5.900 14.607 6.334 1.00 32.03 190 GLU A O 1
ATOM 1483 N N . SER A 1 191 ? -6.066 13.667 4.311 1.00 31.20 191 SER A N 1
ATOM 1484 C CA . SER A 1 191 ? -4.844 14.229 3.788 1.00 31.20 191 SER A CA 1
ATOM 1485 C C . SER A 1 191 ? -5.167 15.689 3.553 1.00 31.20 191 SER A C 1
ATOM 1487 O O . SER A 1 191 ? -5.781 16.051 2.548 1.00 31.20 191 SER A O 1
ATOM 1489 N N . ARG A 1 192 ? -4.777 16.551 4.496 1.00 28.44 192 ARG A N 1
ATOM 1490 C CA . ARG A 1 192 ? -4.518 17.947 4.159 1.00 28.44 192 ARG A CA 1
ATOM 1491 C C . ARG A 1 192 ? -3.485 17.893 3.049 1.00 28.44 192 ARG A C 1
ATOM 1493 O O . ARG A 1 192 ? -2.309 17.664 3.317 1.00 28.44 192 ARG A O 1
ATOM 1500 N N . ALA A 1 193 ? -3.953 18.034 1.813 1.00 26.81 193 ALA A N 1
ATOM 1501 C CA . ALA A 1 193 ? -3.104 18.232 0.665 1.00 26.81 193 ALA A CA 1
ATOM 1502 C C . ALA A 1 193 ? -2.143 19.358 1.040 1.00 26.81 193 ALA A C 1
ATOM 1504 O O . ALA A 1 193 ? -2.554 20.506 1.223 1.00 26.81 193 ALA A O 1
ATOM 1505 N N . MET A 1 194 ? -0.864 19.027 1.187 1.00 25.97 194 MET A N 1
ATOM 1506 C CA . MET A 1 194 ? 0.198 20.017 1.260 1.00 25.97 194 MET A CA 1
ATOM 1507 C C . MET A 1 194 ? 0.441 20.518 -0.172 1.00 25.97 194 MET A C 1
ATOM 1509 O O . MET A 1 194 ? 1.526 20.424 -0.726 1.00 25.97 194 MET A O 1
ATOM 1513 N N . GLY A 1 195 ? -0.629 21.009 -0.804 1.00 27.28 195 GLY A N 1
ATOM 1514 C CA . GLY A 1 195 ? -0.568 21.768 -2.032 1.00 27.28 195 GLY A CA 1
ATOM 1515 C C . GLY A 1 195 ? -0.005 23.123 -1.661 1.00 27.28 195 GLY A C 1
ATOM 1516 O O . GLY A 1 195 ? -0.708 23.976 -1.115 1.00 27.28 195 GLY A O 1
ATOM 1517 N N . ARG A 1 196 ? 1.288 23.303 -1.917 1.00 30.16 196 ARG A N 1
ATOM 1518 C CA . ARG A 1 196 ? 1.951 24.600 -1.894 1.00 30.16 196 ARG A CA 1
ATOM 1519 C C . ARG A 1 196 ? 1.240 25.471 -2.935 1.00 30.16 196 ARG A C 1
ATOM 1521 O O . ARG A 1 196 ? 1.584 25.446 -4.109 1.00 30.16 196 ARG A O 1
ATOM 1528 N N . ARG A 1 197 ? 0.202 26.208 -2.523 1.00 29.48 197 ARG A N 1
ATOM 1529 C CA . ARG A 1 197 ? -0.352 27.299 -3.328 1.00 29.48 197 ARG A CA 1
ATOM 1530 C C . ARG A 1 197 ? 0.755 28.333 -3.445 1.00 29.48 197 ARG A C 1
ATOM 1532 O O . ARG A 1 197 ? 0.997 29.097 -2.513 1.00 29.48 197 ARG A O 1
ATOM 1539 N N . THR A 1 198 ? 1.443 28.340 -4.576 1.00 37.06 198 THR A N 1
ATOM 1540 C CA . THR A 1 198 ? 2.162 29.521 -5.028 1.00 37.06 198 THR A CA 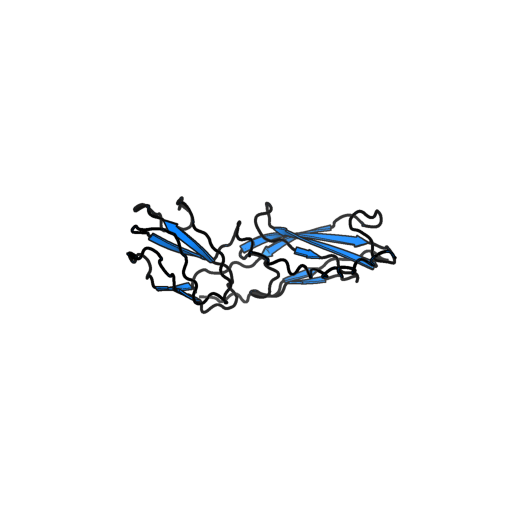1
ATOM 1541 C C . THR A 1 198 ? 1.135 30.644 -5.114 1.00 37.06 198 THR A C 1
ATOM 1543 O O . THR A 1 198 ? 0.163 30.602 -5.867 1.00 37.06 198 THR A O 1
ATOM 1546 N N . ARG A 1 199 ? 1.284 31.618 -4.218 1.00 37.06 199 ARG A N 1
ATOM 1547 C CA . ARG A 1 199 ? 0.485 32.835 -4.190 1.00 37.06 199 ARG A CA 1
ATOM 1548 C C . ARG A 1 199 ? 0.856 33.609 -5.451 1.00 37.06 199 ARG A C 1
ATOM 1550 O O . ARG A 1 199 ? 1.926 34.203 -5.502 1.00 37.06 199 ARG A O 1
ATOM 1557 N N . GLY A 1 200 ? 0.006 33.540 -6.473 1.00 37.59 200 GLY A N 1
ATOM 1558 C CA . GLY A 1 200 ? 0.145 34.363 -7.669 1.00 37.59 200 GLY A CA 1
ATOM 1559 C C . GLY A 1 200 ? 0.260 35.830 -7.264 1.00 37.59 200 GLY A C 1
ATOM 1560 O O . GLY A 1 200 ? -0.593 36.348 -6.536 1.00 37.59 200 GLY A O 1
ATOM 1561 N N . HIS A 1 201 ? 1.348 36.467 -7.690 1.00 43.41 201 HIS A N 1
ATOM 1562 C CA . HIS A 1 201 ? 1.556 37.900 -7.564 1.00 43.41 201 HIS A CA 1
ATOM 1563 C C . HIS A 1 201 ? 0.398 38.608 -8.271 1.00 43.41 201 HIS A C 1
ATOM 1565 O O . HIS A 1 201 ? 0.236 38.510 -9.485 1.00 43.41 201 HIS A O 1
ATOM 1571 N N . ARG A 1 202 ? -0.443 39.296 -7.498 1.00 47.75 202 ARG A N 1
ATOM 1572 C CA . ARG A 1 202 ? -1.474 40.180 -8.030 1.00 47.75 202 ARG A CA 1
ATOM 1573 C C . ARG A 1 202 ? -0.753 41.420 -8.564 1.00 47.75 202 ARG A C 1
ATOM 1575 O O . ARG A 1 202 ? -0.264 42.220 -7.772 1.00 47.75 202 ARG A O 1
ATOM 1582 N N . GLY A 1 203 ? -0.631 41.514 -9.886 1.00 48.94 203 GLY A N 1
ATOM 1583 C CA . GLY A 1 203 ? -0.124 42.698 -10.571 1.00 48.94 203 GLY A CA 1
ATOM 1584 C C . GLY A 1 203 ? -1.009 43.908 -10.279 1.00 48.94 203 GLY A C 1
ATOM 1585 O O . GLY A 1 203 ? -2.238 43.817 -10.298 1.00 48.94 203 GLY A O 1
ATOM 1586 N N . THR A 1 204 ? -0.369 45.024 -9.959 1.00 58.53 204 THR A N 1
ATOM 1587 C CA . THR A 1 204 ? -0.989 46.336 -9.780 1.00 58.53 204 THR A CA 1
ATOM 1588 C C . THR A 1 204 ? -1.429 46.863 -11.151 1.00 58.53 204 THR A C 1
ATOM 1590 O O . THR A 1 204 ? -0.597 46.886 -12.058 1.00 58.53 204 THR A O 1
ATOM 1593 N N . PRO A 1 205 ? -2.688 47.289 -11.352 1.00 54.69 205 PRO A N 1
ATOM 1594 C CA . PRO A 1 205 ? -3.082 47.907 -12.611 1.00 54.69 205 PRO A CA 1
ATOM 1595 C C . PRO A 1 205 ? -2.491 49.319 -12.701 1.00 54.69 205 PRO A C 1
ATOM 1597 O O . PRO A 1 205 ? -2.724 50.163 -11.833 1.00 54.69 205 PRO A O 1
ATOM 1600 N N . SER A 1 206 ? -1.715 49.567 -13.754 1.00 61.75 206 SER A N 1
ATOM 1601 C CA . SER A 1 206 ? -1.297 50.902 -14.171 1.00 61.75 206 SER A CA 1
ATOM 1602 C C . SER A 1 206 ? -2.508 51.683 -14.685 1.00 61.75 206 SER A C 1
ATOM 1604 O O . SER A 1 206 ? -3.325 51.187 -15.461 1.00 61.75 206 SER A O 1
ATOM 1606 N N . ARG A 1 207 ? -2.639 52.916 -14.200 1.00 58.12 207 ARG A N 1
ATOM 1607 C CA . ARG A 1 207 ? -3.693 53.865 -14.560 1.00 58.12 207 ARG A CA 1
ATOM 1608 C C . ARG A 1 207 ? -3.260 54.598 -15.840 1.00 58.12 207 ARG A C 1
ATOM 1610 O O . ARG A 1 207 ? -2.144 55.115 -15.838 1.00 58.12 207 ARG A O 1
ATOM 1617 N N . PRO A 1 208 ? -4.069 54.643 -16.910 1.00 63.84 208 PRO A N 1
ATOM 1618 C CA . PRO A 1 208 ? -3.724 55.426 -18.089 1.00 63.84 208 PRO A CA 1
ATOM 1619 C C . PRO A 1 208 ? -3.873 56.925 -17.793 1.00 63.84 208 PRO A C 1
ATOM 1621 O O . PRO A 1 208 ? -4.839 57.341 -17.147 1.00 63.84 208 PRO A O 1
ATOM 1624 N N . THR A 1 209 ? -2.874 57.687 -18.234 1.00 71.31 209 THR A N 1
ATOM 1625 C CA . THR A 1 209 ? -2.892 59.147 -18.423 1.00 71.31 209 THR A CA 1
ATOM 1626 C C . THR A 1 209 ? -3.590 59.512 -19.717 1.00 71.31 209 THR A C 1
ATOM 1628 O O . THR A 1 209 ? -3.333 58.791 -20.709 1.00 71.31 209 THR A O 1
#

Secondary structure (DSSP, 8-state):
------PPEEEE-PPPTT--EEEEEEEEGGG-S--EEE--SS--SEEEEPPTTSSSSPPTT-EEEEEEEEE--SS---TT-TTB-PPEEEEEEPPP--STTEEEEESPTTPPP-SSSPEEEEEE--TT---EEEEEE--TT----TTT--S--------TT-S-EE------S--EEEEEE--SS-----------------PPPPPP-